Protein AF-A0A956PVU7-F1 (afdb_monomer)

Nearest PDB structures (foldseek):
  3mtt-assembly1_A  TM=4.161E-01  e=2.628E+00  Homo sapiens
  8tsc-assembly1_B  TM=4.069E-01  e=5.843E+00  Homo sapiens
  8ts7-assembly1_B  TM=2.770E-01  e=4.477E+00  Homo sapiens
  8bcy-assembly1_B  TM=2.708E-01  e=4.245E+00  Bos taurus

Radius of gyration: 28.45 Å; Cα contacts (8 Å, |Δi|>4): 100; chains: 1; bounding box: 105×36×68 Å

Structure (mmCIF, N/CA/C/O backbone):
data_AF-A0A956PVU7-F1
#
_entry.id   AF-A0A956PVU7-F1
#
loop_
_atom_site.group_PDB
_atom_site.id
_atom_site.type_symbol
_atom_site.label_atom_id
_atom_site.label_alt_id
_atom_site.label_comp_id
_atom_site.label_asym_id
_atom_site.label_entity_id
_atom_site.label_seq_id
_atom_site.pdbx_PDB_ins_code
_atom_site.Cartn_x
_atom_site.Cartn_y
_atom_site.Cartn_z
_atom_site.occupancy
_atom_site.B_iso_or_equiv
_atom_site.auth_seq_id
_atom_site.auth_comp_id
_atom_site.auth_asym_id
_atom_site.auth_atom_id
_atom_site.pdbx_PDB_model_num
ATOM 1 N N . MET A 1 1 ? -23.766 -17.837 16.631 1.00 46.69 1 MET A N 1
ATOM 2 C CA . MET A 1 1 ? -23.978 -18.330 15.252 1.00 46.69 1 MET A CA 1
ATOM 3 C C . MET A 1 1 ? -22.653 -18.271 14.512 1.00 46.69 1 MET A C 1
ATOM 5 O O . MET A 1 1 ? -21.989 -17.246 14.588 1.00 46.69 1 MET A O 1
ATOM 9 N N . SER A 1 2 ? -22.245 -19.349 13.845 1.00 55.91 2 SER A N 1
ATOM 10 C CA . SER A 1 2 ? -21.004 -19.398 13.062 1.00 55.91 2 SER A CA 1
ATOM 11 C C . SER A 1 2 ? -21.212 -18.642 11.751 1.00 55.91 2 SER A C 1
ATOM 13 O O . SER A 1 2 ? -21.715 -19.201 10.779 1.00 55.91 2 SER A O 1
ATOM 15 N N . GLN A 1 3 ? -20.911 -17.346 11.732 1.00 74.69 3 GLN A N 1
ATOM 16 C CA . GLN A 1 3 ? -21.032 -16.556 10.512 1.00 74.69 3 GLN A CA 1
ATOM 17 C C . GLN A 1 3 ? -19.889 -16.941 9.564 1.00 74.69 3 GLN A C 1
ATOM 19 O O . GLN A 1 3 ? -18.715 -16.735 9.868 1.00 74.69 3 GLN A O 1
ATOM 24 N N . VAL A 1 4 ? -20.226 -17.554 8.430 1.00 79.88 4 VAL A N 1
ATOM 25 C CA . VAL A 1 4 ? -19.245 -17.919 7.403 1.00 79.88 4 VAL A CA 1
ATOM 26 C C . VAL A 1 4 ? -19.025 -16.704 6.508 1.0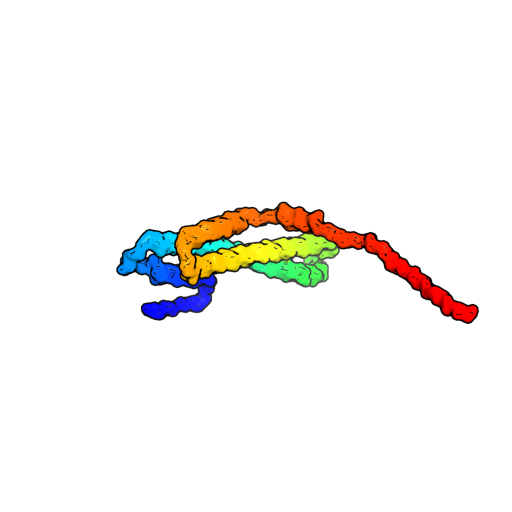0 79.88 4 VAL A C 1
ATOM 28 O O . VAL A 1 4 ? -19.934 -16.268 5.802 1.00 79.88 4 VAL A O 1
ATOM 31 N N . PHE A 1 5 ? -17.821 -16.133 6.544 1.00 83.94 5 PHE A N 1
ATOM 32 C CA . PHE A 1 5 ? -17.464 -15.012 5.677 1.00 83.94 5 PHE A CA 1
ATOM 33 C C . PHE A 1 5 ? -17.139 -15.513 4.261 1.00 83.94 5 PHE A C 1
ATOM 35 O O . PHE A 1 5 ? -16.446 -16.522 4.116 1.00 83.94 5 PHE A O 1
ATOM 42 N N . PRO A 1 6 ? -17.603 -14.825 3.202 1.00 82.88 6 PRO A N 1
ATOM 43 C CA . PRO A 1 6 ? -17.358 -15.263 1.835 1.00 82.88 6 PRO A CA 1
ATOM 44 C C . PRO A 1 6 ? -15.866 -15.145 1.467 1.00 82.88 6 PRO A C 1
ATOM 46 O O . PRO A 1 6 ? -15.214 -14.167 1.859 1.00 82.88 6 PRO A O 1
ATOM 49 N N . PRO A 1 7 ? -15.331 -16.095 0.677 1.00 73.69 7 PRO A N 1
ATOM 50 C CA . PRO A 1 7 ? -13.976 -16.006 0.141 1.00 73.69 7 PRO A CA 1
ATOM 51 C C . PRO A 1 7 ? -13.867 -14.861 -0.888 1.00 73.69 7 PRO A C 1
ATOM 53 O O . PRO A 1 7 ? -14.871 -14.410 -1.433 1.00 73.69 7 PRO A O 1
ATOM 56 N N . ASN A 1 8 ? -12.643 -14.396 -1.170 1.00 81.50 8 ASN A N 1
ATOM 57 C CA . ASN A 1 8 ? -12.311 -13.290 -2.099 1.00 81.50 8 ASN A CA 1
ATOM 58 C C . ASN A 1 8 ? -12.553 -11.860 -1.584 1.00 81.50 8 ASN A C 1
ATOM 60 O O . ASN A 1 8 ? -12.906 -10.956 -2.342 1.00 81.50 8 ASN A O 1
ATOM 64 N N . LYS A 1 9 ? -12.303 -11.622 -0.296 1.00 86.56 9 LYS A N 1
ATOM 65 C CA . LYS A 1 9 ? -12.259 -10.274 0.288 1.00 86.56 9 LYS A CA 1
ATOM 66 C C . LYS A 1 9 ? -10.828 -9.878 0.636 1.00 86.56 9 LYS A C 1
ATOM 68 O O . LYS A 1 9 ? -9.997 -10.729 0.944 1.00 86.56 9 LYS A O 1
ATOM 73 N N . SER A 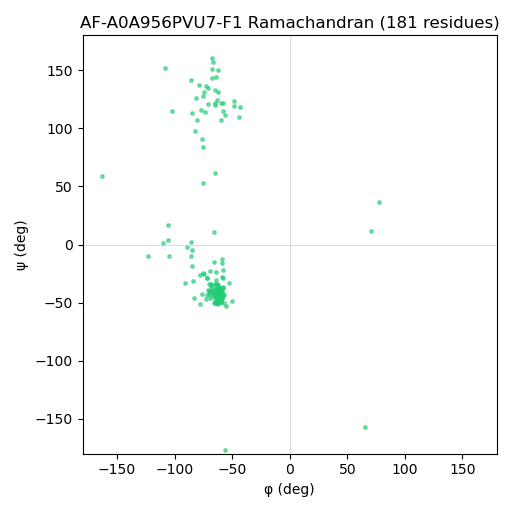1 10 ? -10.540 -8.575 0.616 1.00 87.69 10 SER A N 1
ATOM 74 C CA . SER A 1 10 ? -9.302 -8.082 1.223 1.00 87.69 10 SER A CA 1
ATOM 75 C C . SER A 1 10 ? -9.316 -8.387 2.721 1.00 87.69 10 SER A C 1
ATOM 77 O O . SER A 1 10 ? -10.381 -8.401 3.345 1.00 87.69 10 SER A O 1
ATOM 79 N N . SER A 1 11 ? -8.139 -8.594 3.319 1.00 88.75 11 SER A N 1
ATOM 80 C CA . SER A 1 11 ? -8.067 -8.861 4.759 1.00 88.75 11 SER A CA 1
ATOM 81 C C . SER A 1 11 ? -8.684 -7.724 5.572 1.00 88.75 11 SER A C 1
ATOM 83 O O . SER A 1 11 ? -9.349 -7.991 6.566 1.00 88.75 11 SER A O 1
ATOM 85 N N . ALA A 1 12 ? -8.517 -6.471 5.136 1.00 91.94 12 ALA A N 1
ATOM 86 C CA . ALA A 1 12 ? -9.153 -5.319 5.767 1.00 91.94 12 ALA A CA 1
ATOM 87 C C . ALA A 1 12 ? -10.687 -5.428 5.757 1.00 91.94 12 ALA A C 1
ATOM 89 O O . ALA A 1 12 ? -11.332 -5.141 6.761 1.00 91.94 12 ALA A O 1
ATOM 90 N N . ARG A 1 13 ? -11.284 -5.879 4.643 1.00 92.81 13 ARG A N 1
ATOM 91 C CA . ARG A 1 13 ? -12.739 -6.035 4.551 1.00 92.81 13 ARG A CA 1
ATOM 92 C C . ARG A 1 13 ? -13.251 -7.170 5.431 1.00 92.81 13 ARG A C 1
ATOM 94 O O . ARG A 1 13 ? -14.269 -6.996 6.084 1.00 92.81 13 ARG A O 1
ATOM 101 N N . LEU A 1 14 ? -12.535 -8.292 5.473 1.00 92.94 14 LEU A N 1
ATOM 102 C CA . LEU A 1 14 ? -12.871 -9.410 6.354 1.00 92.94 14 LEU A CA 1
ATOM 103 C C . LEU A 1 14 ? -12.877 -8.979 7.828 1.00 92.94 14 LEU A C 1
ATOM 105 O O . LEU A 1 14 ? -13.820 -9.279 8.550 1.00 92.94 14 LEU A O 1
ATOM 109 N N . LEU A 1 15 ? -11.846 -8.244 8.256 1.00 92.88 15 LEU A N 1
ATOM 110 C CA . LEU A 1 15 ? -11.729 -7.745 9.629 1.00 92.88 15 LEU A CA 1
ATOM 111 C C . LEU A 1 15 ? -12.829 -6.744 9.973 1.00 92.88 15 LEU A C 1
ATOM 113 O O . LEU A 1 15 ? -13.342 -6.768 11.086 1.00 92.88 15 LEU A O 1
ATOM 117 N N . LEU A 1 16 ? -13.209 -5.892 9.020 1.00 93.31 16 LEU A N 1
ATOM 118 C CA . LEU A 1 16 ? -14.325 -4.974 9.197 1.00 93.31 16 LEU A CA 1
ATOM 119 C C . LEU A 1 16 ? -15.657 -5.721 9.340 1.00 93.31 16 LEU A C 1
ATOM 121 O O . LEU A 1 16 ? -16.427 -5.419 10.246 1.00 93.31 16 LEU A O 1
ATOM 125 N N . ASP A 1 17 ? -15.926 -6.688 8.461 1.00 91.81 17 ASP A N 1
ATOM 126 C CA . ASP A 1 17 ? -17.163 -7.468 8.512 1.00 91.81 17 ASP A CA 1
ATOM 127 C C . ASP A 1 17 ? -17.241 -8.247 9.843 1.00 91.81 17 ASP A C 1
ATOM 129 O O . ASP A 1 17 ? -18.279 -8.236 10.502 1.00 91.81 17 ASP A O 1
ATOM 133 N N . PHE A 1 18 ? -16.126 -8.832 10.298 1.00 90.44 18 PHE A N 1
ATOM 134 C CA . PHE A 1 18 ? -16.029 -9.476 11.610 1.00 90.44 18 PHE A CA 1
ATOM 135 C C . PHE A 1 18 ? -16.277 -8.495 12.765 1.00 90.44 18 PHE A C 1
ATOM 137 O O . PHE A 1 18 ? -17.098 -8.766 13.636 1.00 90.44 18 PHE A O 1
ATOM 144 N N . ALA A 1 19 ? -15.629 -7.326 12.750 1.00 90.19 19 ALA A N 1
ATOM 145 C CA . ALA A 1 19 ? -15.834 -6.291 13.761 1.00 90.19 19 ALA A CA 1
ATOM 146 C C . ALA A 1 19 ? -17.295 -5.816 13.806 1.00 90.19 19 ALA A C 1
ATOM 148 O O . ALA A 1 19 ? -17.845 -5.627 14.888 1.00 90.19 19 ALA A O 1
ATOM 149 N N . SER A 1 20 ? -17.944 -5.672 12.646 1.00 89.19 20 SER A N 1
ATOM 150 C CA . SER A 1 20 ? -19.361 -5.308 12.574 1.00 89.19 20 SER A CA 1
ATOM 151 C C . SER A 1 20 ? -20.258 -6.387 13.184 1.00 89.19 20 SER A C 1
ATOM 153 O O . SER A 1 20 ? -21.165 -6.065 13.943 1.00 89.19 20 SER A O 1
ATOM 155 N N . ALA A 1 21 ? -19.964 -7.665 12.945 1.00 87.19 21 ALA A N 1
ATOM 156 C CA . ALA A 1 21 ? -20.728 -8.767 13.517 1.00 87.19 21 ALA A CA 1
ATOM 157 C C . ALA A 1 21 ? -20.558 -8.883 15.039 1.00 87.19 21 ALA A C 1
ATOM 159 O O . ALA A 1 21 ? -21.497 -9.251 15.735 1.00 87.19 21 ALA A O 1
ATOM 160 N N . CYS A 1 22 ? -19.369 -8.571 15.563 1.00 84.62 22 CYS A N 1
ATOM 161 C CA . CYS A 1 22 ? -19.087 -8.665 16.994 1.00 84.62 22 CYS A CA 1
ATOM 162 C C . CYS A 1 22 ? -19.534 -7.436 17.795 1.00 84.62 22 CYS A C 1
ATOM 164 O O . CYS A 1 22 ? -19.838 -7.576 18.978 1.00 84.62 22 CYS A O 1
ATOM 166 N N . TRP A 1 23 ? -19.512 -6.238 17.201 1.00 85.38 23 TRP A N 1
ATOM 167 C CA . TRP A 1 23 ? -19.636 -4.978 17.949 1.00 85.38 23 TRP A CA 1
ATOM 168 C C . TRP A 1 23 ? -20.784 -4.067 17.500 1.00 85.38 23 TRP A C 1
ATOM 170 O O . TRP A 1 23 ? -21.061 -3.094 18.196 1.00 85.38 23 TRP A O 1
ATOM 180 N N . ASN A 1 24 ? -21.448 -4.355 16.374 1.00 74.06 24 ASN A N 1
ATOM 181 C CA . ASN A 1 24 ? -22.555 -3.548 15.839 1.00 74.06 24 ASN A CA 1
ATOM 182 C C . ASN A 1 24 ? -23.937 -4.208 16.027 1.00 74.06 24 ASN A C 1
ATOM 184 O O . ASN A 1 24 ? -24.890 -3.848 15.339 1.00 74.06 24 ASN A O 1
ATOM 188 N N . ASP A 1 25 ? -24.051 -5.199 16.913 1.00 69.81 25 ASP A N 1
ATOM 189 C CA . ASP A 1 25 ? -25.322 -5.867 17.199 1.00 69.81 25 ASP A CA 1
ATOM 190 C C . ASP A 1 25 ? -26.158 -5.017 18.174 1.00 69.81 25 ASP A C 1
ATOM 192 O O . ASP A 1 25 ? -25.843 -4.930 19.362 1.00 69.81 25 ASP A O 1
ATOM 196 N N . GLU A 1 26 ? -27.223 -4.381 17.667 1.00 59.09 26 GLU A N 1
ATOM 197 C CA . GLU A 1 26 ? -28.154 -3.535 18.437 1.00 59.09 26 GLU A CA 1
ATOM 198 C C . GLU A 1 26 ? -28.818 -4.273 19.613 1.00 59.09 26 GLU A C 1
ATOM 200 O O . GLU A 1 26 ? -29.267 -3.638 20.570 1.00 59.09 26 GLU A O 1
ATOM 205 N N . SER A 1 27 ? -28.866 -5.611 19.570 1.00 54.53 27 SER A N 1
ATOM 206 C CA . SER A 1 27 ? -29.437 -6.433 20.645 1.00 54.53 27 SER A CA 1
ATOM 207 C C . SER A 1 27 ? -28.588 -6.418 21.919 1.00 54.53 27 SER A C 1
ATOM 209 O O . SER A 1 27 ? -29.096 -6.629 23.025 1.00 54.53 27 SER A O 1
ATOM 211 N N . THR A 1 28 ? -27.300 -6.104 21.785 1.00 52.69 28 THR A N 1
ATOM 212 C CA . THR A 1 28 ? -26.386 -5.959 22.906 1.00 52.69 28 THR A CA 1
ATOM 213 C C . THR A 1 28 ? -26.216 -4.464 23.126 1.00 52.69 28 THR A C 1
ATOM 215 O O . THR A 1 28 ? -25.664 -3.775 22.276 1.00 52.69 28 THR A O 1
ATOM 218 N N . LYS A 1 29 ? -26.662 -3.931 24.272 1.00 55.28 29 LYS A N 1
ATOM 219 C CA . LYS A 1 29 ? -26.277 -2.591 24.758 1.00 55.28 29 LYS A CA 1
ATOM 220 C C . LYS A 1 29 ? -24.775 -2.577 25.070 1.00 55.28 29 LYS A C 1
ATOM 222 O O . LYS A 1 29 ? -24.360 -2.443 26.219 1.00 55.28 29 LYS A O 1
ATOM 227 N N . ALA A 1 30 ? -23.956 -2.814 24.054 1.00 57.56 30 ALA A N 1
ATOM 228 C CA . ALA A 1 30 ? -22.522 -2.727 24.106 1.00 57.56 30 ALA A CA 1
ATOM 229 C C . ALA A 1 30 ? -22.216 -1.296 24.543 1.00 57.56 30 ALA A C 1
ATOM 231 O O . ALA A 1 30 ? -22.704 -0.341 23.940 1.00 57.56 30 ALA A O 1
ATOM 232 N N . GLY A 1 31 ? -21.506 -1.153 25.661 1.00 63.62 31 GLY A N 1
ATOM 233 C CA . GLY A 1 31 ? -21.169 0.155 26.208 1.00 63.62 31 GLY A CA 1
ATOM 234 C C . GLY A 1 31 ? -20.409 1.036 25.201 1.00 63.62 31 GLY A C 1
ATOM 235 O O . GLY A 1 31 ? -20.131 0.633 24.072 1.00 63.62 31 GLY A O 1
ATOM 236 N N . PRO A 1 32 ? -19.984 2.240 25.602 1.00 72.44 32 PRO A N 1
ATOM 237 C CA . PRO A 1 32 ? -19.246 3.144 24.714 1.00 72.44 32 PRO A CA 1
ATOM 238 C C . PRO A 1 32 ? -17.936 2.545 24.160 1.00 72.44 32 PRO A C 1
ATOM 240 O O . PRO A 1 32 ? -17.378 3.065 23.197 1.00 72.44 32 PRO A O 1
ATOM 243 N N . ASP A 1 33 ? -17.428 1.464 24.752 1.00 79.88 33 ASP A N 1
ATOM 244 C CA . ASP A 1 33 ? -16.114 0.902 24.458 1.00 79.88 33 ASP A CA 1
ATOM 245 C C . ASP A 1 33 ? -16.050 0.064 23.150 1.00 79.88 33 ASP A C 1
ATOM 247 O O . ASP A 1 33 ? -15.240 0.396 22.277 1.00 79.88 33 ASP A O 1
ATOM 251 N N . PRO A 1 34 ? -16.941 -0.923 22.898 1.00 83.44 34 PRO A N 1
ATOM 252 C CA . PRO A 1 34 ? -17.028 -1.606 21.598 1.00 83.44 34 PRO A CA 1
ATOM 253 C C . PRO A 1 34 ? -17.305 -0.674 20.413 1.00 83.44 34 PRO A C 1
ATOM 255 O O . PRO A 1 34 ? -16.716 -0.843 19.345 1.00 83.44 34 PRO A O 1
ATOM 258 N N . GLN A 1 35 ? -18.139 0.352 20.607 1.00 85.00 35 GLN A N 1
ATOM 259 C CA . GLN A 1 35 ? -18.429 1.342 19.565 1.00 85.00 35 GLN A CA 1
ATOM 260 C C . GLN A 1 35 ? -17.182 2.153 19.186 1.00 85.00 35 GLN A C 1
ATOM 262 O O . GLN A 1 35 ? -16.910 2.362 18.003 1.00 85.00 35 GLN A O 1
ATOM 267 N N . ARG A 1 36 ? -16.374 2.561 20.175 1.00 87.12 36 ARG A N 1
ATOM 268 C CA . ARG A 1 36 ? -15.093 3.248 19.935 1.00 87.12 36 ARG A CA 1
ATOM 269 C C . ARG A 1 36 ? -14.102 2.364 19.177 1.00 87.12 36 ARG A C 1
ATOM 271 O O . ARG A 1 36 ? -13.448 2.848 18.255 1.00 87.12 36 ARG A O 1
ATOM 278 N N . ARG A 1 37 ? -14.012 1.072 19.516 1.00 88.75 37 ARG A N 1
ATOM 279 C CA . ARG A 1 37 ? -13.167 0.112 18.778 1.00 88.75 37 ARG A CA 1
ATOM 280 C C . ARG A 1 37 ? -13.629 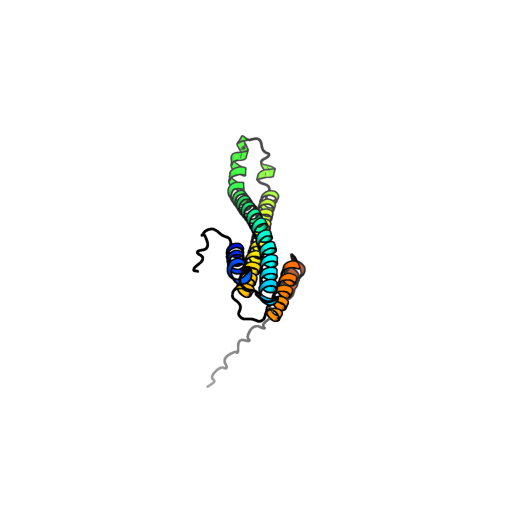-0.064 17.340 1.00 88.75 37 ARG A C 1
ATOM 282 O O . ARG A 1 37 ? -12.801 -0.047 16.432 1.00 88.75 37 ARG A O 1
ATOM 289 N N . TYR A 1 38 ? -14.935 -0.190 17.126 1.00 90.75 38 TYR A N 1
ATOM 290 C CA . TYR A 1 38 ? -15.497 -0.293 15.786 1.00 90.75 38 TYR A CA 1
ATOM 291 C C . TYR A 1 38 ? -15.169 0.943 14.939 1.00 90.75 38 TYR A C 1
ATOM 293 O O . TYR A 1 38 ? -14.714 0.806 13.803 1.00 90.75 38 TYR A O 1
ATOM 301 N N . LEU A 1 39 ? -15.299 2.142 15.515 1.00 90.38 39 LEU A N 1
ATOM 302 C CA . LEU A 1 39 ? -14.951 3.394 14.844 1.00 90.38 39 LEU A CA 1
ATOM 303 C C . LEU A 1 39 ? -13.461 3.458 14.466 1.00 90.38 39 LEU A C 1
ATOM 305 O O . LEU A 1 39 ? -13.127 3.873 13.358 1.00 90.38 39 LEU A O 1
ATOM 309 N N . LEU A 1 40 ? -12.573 2.971 15.337 1.00 92.00 40 LEU A N 1
ATOM 310 C CA . LEU A 1 40 ? -11.139 2.874 15.054 1.00 92.00 40 LEU A CA 1
ATOM 311 C C . LEU A 1 40 ? -10.837 1.904 13.899 1.00 92.00 40 LEU A C 1
ATOM 313 O O . LEU A 1 40 ? -10.040 2.213 13.014 1.00 92.00 40 LEU A O 1
ATOM 317 N N . VAL A 1 41 ? -11.491 0.738 13.873 1.00 93.88 41 VAL A N 1
ATOM 318 C CA . VAL A 1 41 ? -11.366 -0.222 12.761 1.00 93.88 41 VAL A CA 1
ATOM 319 C C . VAL A 1 41 ? -11.897 0.374 11.460 1.00 93.88 41 VAL A C 1
ATOM 321 O O . VAL A 1 41 ? -11.298 0.156 10.405 1.00 93.88 41 VAL A O 1
ATOM 324 N N . TRP A 1 42 ? -12.986 1.141 11.519 1.00 93.56 42 TRP A N 1
ATOM 325 C CA . TRP A 1 42 ? -13.562 1.804 10.352 1.00 93.56 42 TRP A CA 1
ATOM 326 C C . TRP A 1 42 ? -12.608 2.837 9.743 1.00 93.56 42 TRP A C 1
ATOM 328 O O . TRP A 1 42 ? -12.402 2.846 8.528 1.00 93.56 42 TRP A O 1
ATOM 338 N N . ASP A 1 43 ? -11.972 3.662 10.575 1.00 93.50 43 ASP A N 1
ATOM 339 C CA . ASP A 1 43 ? -10.978 4.641 10.127 1.00 93.50 43 ASP A CA 1
ATOM 340 C C . ASP A 1 43 ? -9.759 3.958 9.474 1.00 93.50 43 ASP A C 1
ATOM 342 O O . ASP A 1 43 ? -9.375 4.261 8.336 1.00 93.50 43 ASP A O 1
ATOM 346 N N . LEU A 1 44 ? -9.221 2.919 10.125 1.00 94.38 44 LEU A N 1
ATOM 347 C CA . LEU A 1 44 ? -8.148 2.099 9.554 1.00 94.38 44 LEU A CA 1
ATOM 348 C C . LEU A 1 44 ? -8.563 1.446 8.228 1.00 94.38 44 LEU A C 1
ATOM 350 O O . LEU A 1 44 ? -7.775 1.417 7.279 1.00 94.38 44 LEU A O 1
ATOM 354 N N . TYR A 1 45 ? -9.801 0.963 8.118 1.00 94.81 45 TYR A N 1
ATOM 355 C CA . TYR A 1 45 ? -10.325 0.378 6.886 1.00 94.81 45 TYR A CA 1
ATOM 356 C C . TYR A 1 45 ? -10.352 1.387 5.729 1.00 94.81 45 TYR A C 1
ATOM 358 O O . TYR A 1 45 ? -9.967 1.040 4.607 1.00 94.81 45 TYR A O 1
ATOM 366 N N . ILE A 1 46 ? -10.762 2.635 5.979 1.00 92.88 46 ILE A N 1
ATOM 367 C CA . ILE A 1 46 ? -10.758 3.694 4.959 1.00 92.88 46 ILE A CA 1
ATOM 368 C C . ILE A 1 46 ? -9.335 3.906 4.427 1.00 92.88 46 ILE A C 1
ATOM 370 O O . ILE A 1 46 ? -9.123 3.914 3.207 1.00 92.88 46 ILE A O 1
ATOM 374 N N . LYS A 1 47 ? -8.339 3.989 5.320 1.00 91.75 47 LYS A N 1
ATOM 375 C CA . LYS A 1 47 ? -6.926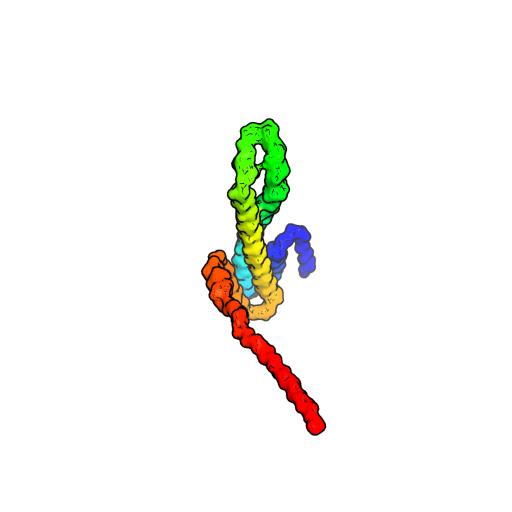 4.120 4.926 1.00 91.75 47 LYS A CA 1
ATOM 376 C C . LYS A 1 47 ? -6.416 2.888 4.174 1.00 91.75 47 LYS A C 1
ATOM 378 O O . LYS A 1 47 ? -5.797 3.035 3.118 1.00 91.75 47 LYS A O 1
ATOM 383 N N . ALA A 1 48 ? -6.730 1.678 4.641 1.00 92.88 48 ALA A N 1
ATOM 384 C CA . ALA A 1 48 ? -6.369 0.433 3.956 1.00 92.88 48 ALA A CA 1
ATOM 385 C C . ALA A 1 48 ? -6.932 0.382 2.529 1.00 92.88 48 ALA A C 1
ATOM 387 O O . ALA A 1 48 ? -6.225 0.007 1.591 1.00 92.88 48 ALA A O 1
ATOM 388 N N . ARG A 1 49 ? -8.194 0.796 2.346 1.00 93.25 49 ARG A N 1
ATOM 389 C CA . ARG A 1 49 ? -8.854 0.844 1.037 1.00 93.25 49 ARG A CA 1
ATOM 390 C C . ARG A 1 49 ? -8.163 1.825 0.094 1.00 93.25 49 ARG A C 1
ATOM 392 O O . ARG A 1 49 ? -7.954 1.483 -1.069 1.00 93.25 49 ARG A O 1
ATOM 399 N N . SER A 1 50 ? -7.788 3.004 0.586 1.00 91.69 50 SER A N 1
ATOM 400 C CA . SER A 1 50 ? -7.041 3.991 -0.201 1.00 91.69 50 SER A CA 1
ATOM 401 C C . SER A 1 50 ? -5.704 3.417 -0.687 1.00 91.69 50 SER A C 1
ATOM 403 O O . SER A 1 50 ? -5.421 3.415 -1.889 1.00 91.69 50 SER A O 1
ATOM 405 N N . TYR A 1 51 ? -4.926 2.800 0.211 1.00 91.69 51 TYR A N 1
ATOM 406 C CA . TYR A 1 51 ? -3.658 2.171 -0.168 1.00 91.69 51 TYR A CA 1
ATOM 407 C C . TYR A 1 51 ? -3.825 0.982 -1.104 1.00 91.69 51 TYR A C 1
ATOM 409 O O . TYR A 1 51 ? -2.997 0.805 -1.989 1.00 91.69 51 TYR A O 1
ATOM 417 N N . MET A 1 52 ? -4.895 0.200 -0.973 1.00 91.69 52 MET A N 1
ATOM 418 C CA . MET A 1 52 ? -5.185 -0.894 -1.898 1.00 91.69 52 MET A CA 1
ATOM 419 C C . MET A 1 52 ? -5.400 -0.386 -3.332 1.00 91.69 52 MET A C 1
ATOM 421 O O . MET A 1 52 ? -4.903 -1.004 -4.275 1.00 91.69 52 MET A O 1
ATOM 425 N N . ILE A 1 53 ? -6.109 0.735 -3.510 1.00 92.06 53 ILE A N 1
ATOM 426 C CA . ILE A 1 53 ? -6.331 1.343 -4.832 1.00 92.06 53 ILE A CA 1
ATOM 427 C C . ILE A 1 53 ? -5.003 1.842 -5.408 1.00 92.06 53 ILE A C 1
ATOM 429 O O . ILE A 1 53 ? -4.651 1.468 -6.527 1.00 92.06 53 ILE A O 1
ATOM 433 N N . LEU A 1 54 ? -4.237 2.613 -4.629 1.00 90.81 54 LEU A N 1
ATOM 434 C CA . LEU A 1 54 ? -2.927 3.123 -5.049 1.00 90.81 54 LEU A CA 1
ATOM 435 C C . LEU A 1 54 ? -1.960 1.988 -5.393 1.00 90.81 54 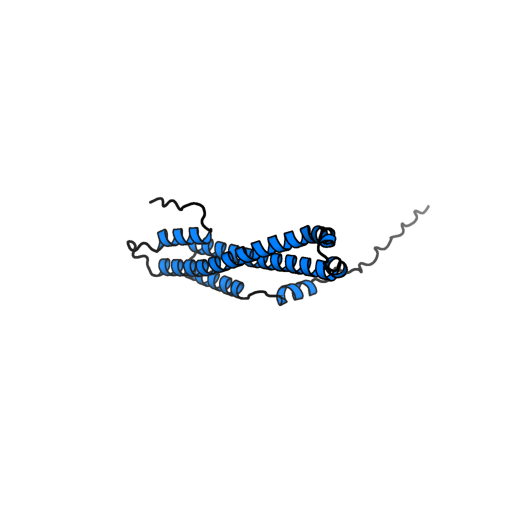LEU A C 1
ATOM 437 O O . LEU A 1 54 ? -1.303 2.024 -6.429 1.00 90.81 54 LEU A O 1
ATOM 441 N N . ASN A 1 55 ? -1.925 0.944 -4.565 1.00 91.38 55 ASN A N 1
ATOM 442 C CA . ASN A 1 55 ? -1.114 -0.244 -4.785 1.00 91.38 55 ASN A CA 1
ATOM 443 C C . ASN A 1 55 ? -1.513 -0.972 -6.075 1.00 91.38 55 ASN A C 1
ATOM 445 O O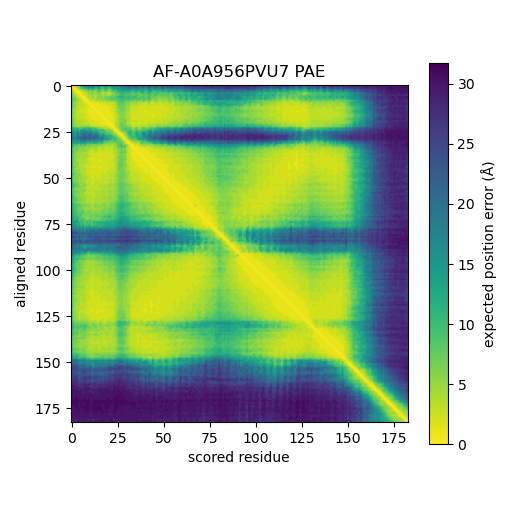 . ASN A 1 55 ? -0.642 -1.382 -6.834 1.00 91.38 55 ASN A O 1
ATOM 449 N N . ARG A 1 56 ? -2.816 -1.106 -6.360 1.00 92.56 56 ARG A N 1
ATOM 450 C CA . ARG A 1 56 ? -3.302 -1.738 -7.595 1.00 92.56 56 ARG A CA 1
ATOM 451 C C . ARG A 1 56 ? -2.876 -0.950 -8.832 1.00 92.56 56 ARG A C 1
ATOM 453 O O . ARG A 1 56 ? -2.414 -1.558 -9.790 1.00 92.56 56 ARG A O 1
ATOM 460 N N . VAL A 1 57 ? -3.007 0.376 -8.810 1.00 93.88 57 VAL A N 1
ATOM 461 C CA . VAL A 1 57 ? -2.576 1.235 -9.926 1.00 93.88 57 VAL A CA 1
ATOM 462 C C . VAL A 1 57 ? -1.058 1.164 -10.102 1.00 93.88 57 VAL A C 1
ATOM 464 O O . VAL A 1 57 ? -0.582 0.876 -11.197 1.00 93.88 57 VAL A O 1
ATOM 467 N N . ALA A 1 58 ? -0.296 1.342 -9.021 1.00 91.19 58 ALA A N 1
ATOM 468 C CA . ALA A 1 58 ? 1.163 1.298 -9.054 1.00 91.19 58 ALA A CA 1
ATOM 469 C C . ALA A 1 58 ? 1.702 -0.068 -9.506 1.00 91.19 58 ALA A C 1
ATOM 471 O O . ALA A 1 58 ? 2.682 -0.121 -10.240 1.00 91.19 58 ALA A O 1
ATOM 472 N N . PHE A 1 59 ? 1.046 -1.166 -9.121 1.00 92.56 59 PHE A N 1
ATOM 473 C CA . PHE A 1 59 ? 1.389 -2.514 -9.571 1.00 92.56 59 PHE A CA 1
ATOM 474 C C . PHE A 1 59 ? 1.290 -2.653 -11.091 1.00 92.56 59 PHE A C 1
ATOM 476 O O . PHE A 1 59 ? 2.236 -3.111 -11.728 1.00 92.56 59 PHE A O 1
ATOM 483 N N . TRP A 1 60 ? 0.170 -2.224 -11.681 1.00 94.69 60 TRP A N 1
ATOM 484 C CA . TRP A 1 60 ? -0.007 -2.282 -13.132 1.00 94.69 60 TRP A CA 1
ATOM 485 C C . TRP A 1 60 ? 0.996 -1.393 -13.859 1.00 94.69 60 TRP A C 1
ATOM 487 O O . TRP A 1 60 ? 1.597 -1.836 -14.833 1.00 94.69 60 TRP A O 1
ATOM 497 N N . LEU A 1 61 ? 1.247 -0.182 -13.355 1.00 93.25 61 LEU A N 1
ATOM 498 C CA . LEU A 1 61 ? 2.274 0.699 -13.911 1.00 93.25 61 LEU A CA 1
ATOM 499 C C . LEU A 1 61 ? 3.673 0.075 -13.824 1.00 93.25 61 LEU A C 1
ATOM 501 O O . LEU A 1 61 ? 4.420 0.137 -14.797 1.00 93.25 61 LEU A O 1
ATOM 505 N N . ALA A 1 62 ? 4.021 -0.563 -12.705 1.00 91.69 62 ALA A N 1
ATOM 506 C CA . ALA A 1 62 ? 5.302 -1.242 -12.535 1.00 91.69 62 ALA A CA 1
ATOM 507 C C . ALA A 1 62 ? 5.456 -2.428 -13.500 1.00 91.69 62 ALA A C 1
ATOM 509 O O . ALA A 1 62 ? 6.502 -2.554 -14.131 1.00 91.69 62 ALA A O 1
ATOM 510 N N . ILE A 1 63 ? 4.414 -3.251 -13.674 1.00 93.94 63 ILE A N 1
ATOM 511 C CA . ILE A 1 63 ? 4.430 -4.357 -14.645 1.00 93.94 63 ILE A CA 1
ATOM 512 C C . ILE A 1 63 ? 4.589 -3.830 -16.065 1.00 93.94 63 ILE A C 1
ATOM 514 O O . ILE A 1 63 ? 5.466 -4.295 -16.786 1.00 93.94 63 ILE A O 1
ATOM 518 N N . LEU A 1 64 ? 3.767 -2.859 -16.468 1.00 94.38 64 LEU A N 1
ATOM 519 C CA . LEU A 1 64 ? 3.818 -2.297 -17.817 1.00 94.38 64 LEU A CA 1
ATOM 520 C C . LEU A 1 64 ? 5.179 -1.662 -18.100 1.00 94.38 64 LEU A C 1
ATOM 522 O O . LEU A 1 64 ? 5.740 -1.874 -19.169 1.00 94.38 64 LEU A O 1
ATOM 526 N N . SER A 1 65 ? 5.741 -0.945 -17.127 1.00 91.62 65 SER A N 1
ATOM 527 C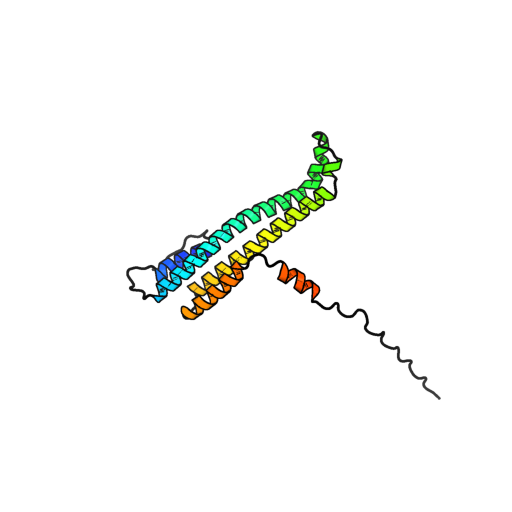 CA . SER A 1 65 ? 7.066 -0.336 -17.267 1.00 91.62 65 SER A CA 1
ATOM 528 C C . SER A 1 65 ? 8.168 -1.396 -17.339 1.00 91.62 65 SER A C 1
ATOM 530 O O . SER A 1 65 ? 9.066 -1.282 -18.165 1.00 91.62 65 SER A O 1
ATOM 532 N N . GLY A 1 66 ? 8.092 -2.454 -16.526 1.00 92.12 66 GLY A N 1
ATOM 533 C CA . GLY A 1 66 ? 9.036 -3.572 -16.579 1.00 92.12 66 GLY A CA 1
ATOM 534 C C . GLY A 1 66 ? 8.977 -4.330 -17.907 1.00 92.12 66 GLY A C 1
ATOM 535 O O . GLY A 1 66 ? 10.012 -4.608 -18.505 1.00 92.12 66 GLY A O 1
ATOM 536 N N . LEU A 1 67 ? 7.773 -4.598 -18.418 1.00 94.25 67 LEU A N 1
ATOM 537 C CA . LEU A 1 67 ? 7.585 -5.178 -19.749 1.00 94.25 67 LEU A CA 1
ATOM 538 C C . LEU A 1 67 ? 8.134 -4.260 -20.839 1.00 94.25 67 LEU A C 1
ATOM 540 O O . LEU A 1 67 ? 8.812 -4.739 -21.742 1.00 94.25 67 LEU A O 1
ATOM 544 N N . LEU A 1 68 ? 7.898 -2.949 -20.738 1.00 91.31 68 LEU A N 1
ATOM 545 C CA . LEU A 1 68 ? 8.439 -1.982 -21.685 1.00 91.31 68 LEU A CA 1
ATOM 546 C C . LEU A 1 68 ? 9.969 -2.035 -21.710 1.00 91.31 68 LEU A C 1
ATOM 548 O O . LEU A 1 68 ? 10.526 -2.109 -22.795 1.00 91.31 68 LEU A O 1
ATOM 552 N N . VAL A 1 69 ? 10.641 -2.085 -20.553 1.00 91.00 69 VAL A N 1
ATOM 553 C CA . VAL A 1 69 ? 12.108 -2.243 -20.471 1.00 91.00 69 VAL A CA 1
ATOM 554 C C . VAL A 1 69 ? 12.580 -3.509 -21.193 1.00 91.00 69 VAL A C 1
ATOM 556 O O . VAL A 1 69 ? 13.562 -3.461 -21.929 1.00 91.00 69 VAL A O 1
ATOM 559 N N . LEU A 1 70 ? 11.881 -4.634 -21.013 1.00 90.50 70 LEU A N 1
ATOM 560 C CA . LEU A 1 70 ? 12.249 -5.916 -21.626 1.00 90.50 70 LEU A CA 1
ATOM 561 C C . LEU A 1 70 ? 12.011 -5.944 -23.139 1.00 90.50 70 LEU A C 1
ATOM 563 O O . LEU A 1 70 ? 12.809 -6.505 -23.886 1.00 90.50 70 LEU A O 1
ATOM 567 N N . VAL A 1 71 ? 10.909 -5.352 -23.595 1.00 90.44 71 VAL A N 1
ATOM 568 C CA . VAL A 1 71 ? 10.507 -5.357 -25.006 1.00 90.44 71 VAL A CA 1
ATOM 569 C C . VAL A 1 71 ? 11.198 -4.232 -25.788 1.00 90.44 71 VAL A C 1
ATOM 571 O O . VAL A 1 71 ? 11.326 -4.327 -27.009 1.00 90.44 71 VAL A O 1
ATOM 574 N N . TRP A 1 72 ? 11.721 -3.206 -25.106 1.00 87.00 72 TRP A N 1
ATOM 575 C CA . TRP A 1 72 ? 12.371 -2.044 -25.718 1.00 87.00 72 TRP A CA 1
ATOM 576 C C . TRP A 1 72 ? 13.452 -2.397 -26.755 1.00 87.00 72 TRP A C 1
ATOM 578 O O . TRP A 1 72 ? 13.373 -1.878 -27.872 1.00 87.00 72 TRP A O 1
ATOM 588 N N . PRO A 1 73 ? 14.410 -3.313 -26.486 1.00 84.25 73 PRO A N 1
ATOM 589 C CA . PRO A 1 73 ? 15.419 -3.686 -27.478 1.00 84.25 73 PRO A CA 1
ATOM 590 C C . PRO A 1 73 ? 14.806 -4.318 -28.733 1.00 84.25 73 PRO A C 1
ATOM 592 O O . PRO A 1 73 ? 15.286 -4.084 -29.839 1.00 84.25 73 PRO A O 1
ATOM 595 N N . SER A 1 74 ? 13.718 -5.078 -28.575 1.00 86.69 74 SER A N 1
ATOM 596 C CA . SER A 1 74 ? 13.008 -5.703 -29.698 1.00 86.69 74 SER A CA 1
ATOM 597 C C . SER A 1 74 ? 12.287 -4.654 -30.549 1.00 86.69 74 SER A C 1
ATOM 599 O O . SER A 1 74 ? 12.384 -4.683 -31.776 1.00 86.69 74 SER A O 1
ATOM 601 N N . ILE A 1 75 ? 11.637 -3.672 -29.912 1.00 83.44 75 ILE A N 1
ATOM 602 C CA . ILE A 1 75 ? 11.002 -2.535 -30.602 1.00 83.44 75 ILE A CA 1
ATOM 603 C C . ILE A 1 75 ? 12.042 -1.741 -31.398 1.00 83.44 75 ILE A C 1
ATOM 605 O O . ILE A 1 75 ? 11.794 -1.403 -32.552 1.00 83.44 75 ILE A O 1
ATOM 609 N N . ALA A 1 76 ? 13.223 -1.492 -30.825 1.00 79.12 76 ALA A N 1
ATOM 610 C CA . ALA A 1 76 ? 14.296 -0.750 -31.487 1.00 79.12 76 ALA A CA 1
ATOM 611 C C . ALA A 1 76 ? 14.849 -1.448 -32.749 1.00 79.12 76 ALA A C 1
ATOM 613 O O . ALA A 1 76 ? 15.423 -0.787 -33.619 1.00 79.12 76 ALA A O 1
ATOM 614 N N . ILE A 1 77 ? 14.696 -2.773 -32.861 1.00 80.38 77 ILE A N 1
ATOM 615 C CA . ILE A 1 77 ? 15.103 -3.542 -34.046 1.00 80.38 77 ILE A CA 1
ATOM 616 C C . ILE A 1 77 ? 14.020 -3.481 -35.132 1.00 80.38 77 ILE A C 1
ATOM 618 O O . ILE A 1 77 ? 14.349 -3.226 -36.292 1.00 80.38 77 ILE A O 1
ATOM 622 N N . VAL A 1 78 ? 12.751 -3.681 -34.757 1.00 81.38 78 VAL A N 1
ATOM 623 C CA . VAL A 1 78 ? 11.600 -3.771 -35.682 1.00 81.38 78 VAL A CA 1
ATOM 624 C C . VAL A 1 78 ? 11.134 -2.400 -36.187 1.00 81.38 78 VAL A C 1
ATOM 626 O O . VAL A 1 78 ? 10.637 -2.280 -37.302 1.00 81.38 78 VAL A O 1
ATOM 629 N N . SER A 1 79 ? 11.359 -1.326 -35.428 1.00 74.50 79 SER A N 1
ATOM 630 C CA . SER A 1 79 ? 11.005 0.051 -35.815 1.00 74.50 79 SER A CA 1
ATOM 631 C C . SER A 1 79 ? 11.661 0.544 -37.111 1.00 74.50 79 SER A C 1
ATOM 633 O O . SER A 1 79 ? 11.242 1.561 -37.666 1.00 74.50 79 SER A O 1
ATOM 635 N N . LYS A 1 80 ? 12.658 -0.195 -37.617 1.00 63.56 80 LYS A N 1
ATOM 636 C CA . LYS A 1 80 ? 13.296 0.001 -38.921 1.00 63.56 80 LYS A CA 1
ATOM 637 C C . LYS A 1 80 ? 12.280 0.058 -40.070 1.00 63.56 80 LYS A C 1
ATOM 639 O O . LYS A 1 80 ? 12.489 0.829 -41.001 1.00 63.56 80 LYS A O 1
ATOM 644 N N . ASP A 1 81 ? 11.188 -0.692 -39.956 1.00 67.44 81 ASP A N 1
ATOM 645 C CA . ASP A 1 81 ? 10.156 -0.797 -40.993 1.00 67.44 81 ASP A CA 1
ATOM 646 C C . ASP A 1 81 ? 9.096 0.320 -40.894 1.00 67.44 81 ASP A C 1
ATOM 648 O O . ASP A 1 81 ? 8.309 0.515 -41.815 1.00 67.44 81 ASP A O 1
ATOM 652 N N . PHE A 1 82 ? 9.101 1.097 -39.802 1.00 67.44 82 PHE A N 1
ATOM 653 C CA . PHE A 1 82 ? 8.111 2.143 -39.507 1.00 67.44 82 PHE A CA 1
ATOM 654 C C . PHE A 1 82 ? 8.628 3.580 -39.705 1.00 67.44 82 PHE A C 1
ATOM 656 O O . PHE A 1 82 ? 7.915 4.531 -39.397 1.00 67.44 82 PHE A O 1
ATOM 663 N N . GLY A 1 83 ? 9.861 3.766 -40.192 1.00 67.25 83 GLY A N 1
ATOM 664 C CA . GLY A 1 83 ? 10.424 5.098 -40.466 1.00 67.25 83 GLY A CA 1
ATOM 665 C C . GLY A 1 83 ? 10.754 5.939 -39.223 1.00 67.25 83 GLY A C 1
ATOM 666 O O . GLY A 1 83 ? 11.037 7.127 -39.349 1.00 67.25 83 GLY A O 1
ATOM 667 N N . LEU A 1 84 ? 10.737 5.342 -38.026 1.00 70.62 84 LEU A N 1
ATOM 668 C CA . LEU A 1 84 ? 11.166 5.997 -36.788 1.00 70.62 84 LEU A CA 1
ATOM 669 C C . LEU A 1 84 ? 12.690 6.185 -36.779 1.00 70.62 84 LEU A C 1
ATOM 671 O O . LEU A 1 84 ? 13.443 5.253 -37.077 1.00 70.62 84 LEU A O 1
ATOM 675 N N . GLU A 1 85 ? 13.149 7.379 -36.397 1.00 71.31 85 GLU A N 1
ATOM 676 C CA . GLU A 1 85 ? 14.574 7.711 -36.340 1.00 71.31 85 GLU A CA 1
ATOM 677 C C . GLU A 1 85 ? 15.333 6.750 -35.413 1.00 71.31 85 GLU A C 1
ATOM 679 O O . GLU A 1 85 ? 15.138 6.694 -34.195 1.00 71.31 85 GLU A O 1
ATOM 684 N N . ARG A 1 86 ? 16.236 5.969 -36.012 1.00 64.19 86 ARG A N 1
ATOM 685 C CA . ARG A 1 86 ? 17.026 4.937 -35.325 1.00 64.19 86 ARG A CA 1
ATOM 686 C C . ARG A 1 86 ? 17.886 5.482 -34.191 1.00 64.19 86 ARG A C 1
ATOM 688 O O . ARG A 1 86 ? 18.190 4.734 -33.265 1.00 64.19 86 ARG A O 1
ATOM 695 N N . GLU A 1 87 ? 18.295 6.742 -34.278 1.00 68.25 87 GLU A N 1
ATOM 696 C CA . GLU A 1 87 ? 19.148 7.383 -33.277 1.00 68.25 87 GLU A CA 1
ATOM 697 C C . GLU A 1 87 ? 18.410 7.589 -31.955 1.00 68.25 87 GLU A C 1
ATOM 699 O O . GLU A 1 87 ? 18.972 7.329 -30.892 1.00 68.25 87 GLU A O 1
ATOM 704 N N . PHE A 1 88 ? 17.120 7.935 -32.008 1.00 70.94 88 PHE A N 1
ATOM 705 C CA . PHE A 1 88 ? 16.308 8.118 -30.809 1.00 70.94 88 PHE A CA 1
ATOM 706 C C . PHE A 1 88 ? 16.087 6.796 -30.062 1.00 70.94 88 PHE A C 1
ATOM 708 O O . PHE A 1 88 ? 16.262 6.719 -28.847 1.00 70.94 88 PHE A O 1
ATOM 715 N N . LEU A 1 89 ? 15.767 5.720 -30.789 1.00 67.94 89 LEU A N 1
ATOM 716 C CA . LEU A 1 89 ? 15.467 4.410 -30.194 1.00 67.94 89 LEU A CA 1
ATOM 717 C C . LEU A 1 89 ? 16.709 3.662 -29.690 1.00 67.94 89 LEU A C 1
ATOM 719 O O . LEU A 1 89 ? 16.604 2.851 -28.770 1.00 67.94 89 LEU A O 1
ATOM 723 N N . LYS A 1 90 ? 17.884 3.947 -30.263 1.00 69.94 90 LYS A N 1
ATOM 724 C CA . LYS A 1 90 ? 19.178 3.425 -29.793 1.00 69.94 90 LYS A CA 1
ATOM 725 C C . LYS A 1 90 ? 19.844 4.309 -28.740 1.00 69.94 90 LYS A C 1
ATOM 727 O O . LYS A 1 90 ? 20.920 3.962 -28.257 1.00 69.94 90 LYS A O 1
ATOM 732 N N . SER A 1 91 ? 19.238 5.442 -28.393 1.00 81.44 91 SER A N 1
ATOM 733 C CA . SER A 1 91 ? 19.809 6.361 -27.420 1.00 81.44 91 SER A CA 1
ATOM 734 C C . SER A 1 91 ? 19.877 5.713 -26.038 1.00 81.44 91 SER A C 1
ATOM 736 O O . SER A 1 91 ? 18.859 5.334 -25.450 1.00 81.44 91 SER A O 1
ATOM 738 N N . ALA A 1 92 ? 21.090 5.645 -25.485 1.00 85.25 92 ALA A N 1
ATOM 739 C CA . ALA A 1 92 ? 21.327 5.176 -24.122 1.00 85.25 92 ALA A CA 1
ATOM 740 C C . ALA A 1 92 ? 20.549 6.007 -23.085 1.00 85.25 92 ALA A C 1
ATOM 742 O O . ALA A 1 92 ? 20.145 5.484 -22.044 1.00 85.25 92 ALA A O 1
ATOM 743 N N . ILE A 1 93 ? 20.288 7.284 -23.387 1.00 87.12 93 ILE A N 1
ATOM 744 C CA . ILE A 1 93 ? 19.501 8.181 -22.536 1.00 87.12 93 ILE A CA 1
ATOM 745 C C . ILE A 1 93 ? 18.069 7.655 -22.421 1.00 87.12 93 ILE A C 1
ATOM 747 O O . ILE A 1 93 ? 17.588 7.455 -21.311 1.00 87.12 93 ILE A O 1
ATOM 751 N N . VAL A 1 94 ? 17.414 7.348 -23.546 1.00 85.75 94 VAL A N 1
ATOM 752 C CA . VAL A 1 94 ? 16.016 6.886 -23.562 1.00 85.75 94 VAL A CA 1
ATOM 753 C C . VAL A 1 94 ? 15.872 5.548 -22.833 1.00 85.75 94 VAL A C 1
ATOM 755 O O . VAL A 1 94 ? 14.992 5.401 -21.985 1.00 85.75 94 VAL A O 1
ATOM 758 N N . GLN A 1 95 ? 16.778 4.597 -23.079 1.00 86.06 95 GLN A N 1
ATOM 759 C CA . GLN A 1 95 ? 16.790 3.314 -22.365 1.00 86.06 95 GLN A CA 1
ATOM 760 C C . GLN A 1 95 ? 16.953 3.502 -20.847 1.00 86.06 95 GLN A C 1
ATOM 762 O O . GLN A 1 95 ? 16.255 2.860 -20.053 1.00 86.06 95 GLN A O 1
ATOM 767 N N . THR A 1 96 ? 17.846 4.405 -20.436 1.00 89.62 96 THR A N 1
ATOM 768 C CA . THR A 1 96 ? 18.077 4.720 -19.021 1.00 89.62 96 THR A CA 1
ATOM 769 C C . THR A 1 96 ? 16.851 5.377 -18.398 1.00 89.62 96 THR A C 1
ATOM 771 O O . THR A 1 96 ? 16.449 4.995 -17.302 1.00 89.62 96 THR A O 1
ATOM 774 N N . THR A 1 97 ? 16.198 6.306 -19.098 1.00 90.69 97 THR A N 1
ATOM 775 C CA . THR A 1 97 ? 14.968 6.953 -18.628 1.00 90.69 97 THR A CA 1
ATOM 776 C C . THR A 1 97 ? 13.838 5.945 -18.442 1.00 90.69 97 THR A C 1
ATOM 778 O O . THR A 1 97 ? 13.201 5.944 -17.391 1.00 90.69 97 THR A O 1
ATOM 781 N N . ILE A 1 98 ? 13.614 5.046 -19.406 1.00 88.38 98 ILE A N 1
ATOM 782 C CA . ILE A 1 98 ? 12.575 4.006 -19.309 1.00 88.38 98 ILE A CA 1
ATOM 783 C C . ILE A 1 98 ? 12.854 3.079 -18.121 1.00 88.38 98 ILE A C 1
ATOM 785 O O . ILE A 1 98 ? 11.955 2.790 -17.330 1.00 88.38 98 ILE A O 1
ATOM 789 N N . THR A 1 99 ? 14.113 2.677 -17.942 1.00 91.75 99 THR A N 1
ATOM 790 C CA . THR A 1 99 ? 14.537 1.860 -16.795 1.00 91.75 99 THR A CA 1
ATOM 791 C C . THR A 1 99 ? 14.345 2.603 -15.471 1.00 91.75 99 THR A C 1
ATOM 793 O O . THR A 1 99 ? 13.836 2.032 -14.507 1.00 91.75 99 THR A O 1
ATOM 796 N N . GLY A 1 100 ? 14.689 3.892 -15.422 1.00 93.12 100 GLY A N 1
ATOM 797 C CA . GLY A 1 100 ? 14.501 4.748 -14.253 1.00 93.12 100 GLY A CA 1
ATOM 798 C C . GLY A 1 100 ? 13.029 4.913 -13.874 1.00 93.12 100 GLY A C 1
ATOM 799 O O . GLY A 1 100 ? 12.680 4.796 -12.700 1.00 93.12 100 GLY A O 1
ATOM 800 N N . ILE A 1 101 ? 12.146 5.101 -14.860 1.00 91.69 101 ILE A N 1
ATOM 801 C CA . ILE A 1 101 ? 10.692 5.142 -14.647 1.00 91.69 101 ILE A CA 1
ATOM 802 C C . ILE A 1 101 ? 10.196 3.798 -14.108 1.00 91.69 101 ILE A C 1
ATOM 804 O O . ILE A 1 101 ? 9.441 3.779 -13.137 1.00 91.69 101 ILE A O 1
ATOM 808 N N . ALA A 1 102 ? 10.642 2.674 -14.675 1.00 92.31 102 ALA A N 1
ATOM 809 C CA . ALA A 1 102 ? 10.258 1.352 -14.188 1.00 92.31 102 ALA A CA 1
ATOM 810 C C . ALA A 1 102 ? 10.691 1.127 -12.729 1.00 92.31 102 ALA A C 1
ATOM 812 O O . AL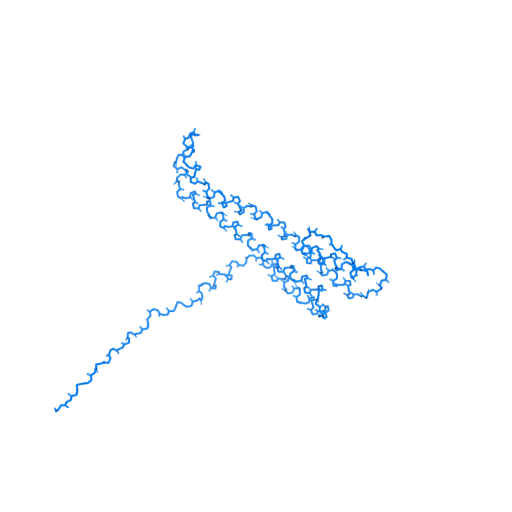A A 1 102 ? 9.885 0.687 -11.904 1.00 92.31 102 ALA A O 1
ATOM 813 N N . ALA A 1 103 ? 11.927 1.502 -12.384 1.00 93.06 103 ALA A N 1
ATOM 814 C CA . ALA A 1 103 ? 12.439 1.436 -11.018 1.00 93.06 103 ALA A CA 1
ATOM 815 C C . ALA A 1 103 ? 11.637 2.331 -10.057 1.00 93.06 103 ALA A C 1
ATOM 817 O O . ALA A 1 103 ? 11.281 1.896 -8.959 1.00 93.06 103 ALA A O 1
ATOM 818 N N . LEU A 1 104 ? 11.290 3.551 -10.479 1.00 92.56 104 LEU A N 1
ATOM 819 C CA . LEU A 1 104 ? 10.455 4.467 -9.704 1.00 92.56 104 LEU A CA 1
ATOM 820 C C . LEU A 1 104 ? 9.056 3.886 -9.462 1.00 92.56 104 LEU A C 1
ATOM 822 O O . LEU A 1 104 ? 8.590 3.873 -8.323 1.00 92.56 104 LEU A O 1
ATOM 826 N N . MET A 1 105 ? 8.399 3.357 -10.496 1.00 92.56 105 MET A N 1
ATOM 827 C CA . MET A 1 105 ? 7.071 2.745 -10.367 1.00 92.56 105 MET A CA 1
ATOM 828 C C . MET A 1 105 ? 7.097 1.541 -9.424 1.00 92.56 105 MET A C 1
ATOM 830 O O . MET A 1 105 ? 6.215 1.397 -8.574 1.00 92.56 105 MET A O 1
ATOM 834 N N . PHE A 1 106 ? 8.141 0.715 -9.505 1.00 91.31 106 PHE A N 1
ATOM 835 C CA . PHE A 1 106 ? 8.334 -0.397 -8.581 1.00 91.31 106 PHE A CA 1
ATOM 836 C C . PHE A 1 106 ? 8.566 0.069 -7.135 1.00 91.31 106 PHE A C 1
ATOM 838 O O . PHE A 1 106 ? 8.013 -0.515 -6.196 1.00 91.31 106 PHE A O 1
ATOM 845 N N . ALA A 1 107 ? 9.343 1.136 -6.934 1.00 91.31 107 ALA A N 1
ATOM 846 C CA . ALA A 1 107 ? 9.559 1.730 -5.618 1.00 91.31 107 ALA A CA 1
ATOM 847 C C . ALA A 1 107 ? 8.251 2.281 -5.025 1.00 91.31 107 ALA A C 1
ATOM 849 O O . ALA A 1 107 ? 7.947 2.024 -3.857 1.00 91.31 107 ALA A O 1
ATOM 850 N N . VAL A 1 108 ? 7.441 2.970 -5.836 1.00 90.06 108 VAL A N 1
ATOM 851 C CA . VAL A 1 108 ? 6.118 3.485 -5.449 1.00 90.06 108 VAL A CA 1
ATOM 852 C C . VAL A 1 108 ? 5.171 2.341 -5.076 1.00 90.06 108 VAL A C 1
ATOM 854 O O . VAL A 1 108 ? 4.562 2.377 -4.004 1.00 90.06 108 VAL A O 1
ATOM 857 N N . TYR A 1 109 ? 5.091 1.295 -5.903 1.00 91.94 109 TYR A N 1
ATOM 858 C CA . TYR A 1 109 ? 4.321 0.084 -5.603 1.00 91.94 109 TYR A CA 1
ATOM 859 C C . TYR A 1 109 ? 4.745 -0.532 -4.263 1.00 91.94 109 TYR A C 1
ATOM 861 O O . TYR A 1 109 ? 3.924 -0.716 -3.362 1.00 91.94 109 TYR A O 1
ATOM 869 N N . SER A 1 110 ? 6.046 -0.771 -4.090 1.00 90.38 110 SER A N 1
ATOM 870 C CA . SER A 1 110 ? 6.607 -1.366 -2.874 1.00 90.38 110 SER A CA 1
ATOM 871 C C . SER A 1 110 ? 6.313 -0.527 -1.628 1.00 90.38 110 SER A C 1
ATOM 873 O O . SER A 1 110 ? 6.035 -1.071 -0.556 1.00 90.38 110 SER A O 1
ATOM 875 N N . HIS A 1 111 ? 6.343 0.800 -1.758 1.00 90.25 111 HIS A N 1
ATOM 876 C CA . HIS A 1 111 ? 6.038 1.727 -0.675 1.00 90.25 111 HIS A CA 1
ATOM 877 C C . HIS A 1 111 ? 4.579 1.616 -0.214 1.00 90.25 111 HIS A C 1
ATOM 879 O O . HIS A 1 111 ? 4.315 1.434 0.979 1.00 90.25 111 HIS A O 1
ATOM 885 N N . TYR A 1 112 ? 3.625 1.668 -1.146 1.00 90.44 112 TYR A N 1
ATOM 886 C CA . TYR A 1 112 ? 2.204 1.565 -0.809 1.00 90.44 112 TYR A CA 1
ATOM 887 C C . TYR A 1 112 ? 1.808 0.163 -0.350 1.00 90.44 112 TYR A C 1
ATOM 889 O O . TYR A 1 112 ? 1.009 0.035 0.580 1.00 90.44 112 TYR A O 1
ATOM 897 N N . LYS A 1 113 ? 2.423 -0.889 -0.905 1.00 91.56 113 LYS A N 1
ATOM 898 C CA . LYS A 1 113 ? 2.199 -2.266 -0.455 1.00 91.56 113 LYS A CA 1
ATOM 899 C C . LYS A 1 113 ? 2.567 -2.454 1.018 1.00 91.56 113 LYS A C 1
ATOM 901 O O . LYS A 1 113 ? 1.795 -3.052 1.766 1.00 91.56 113 LYS A O 1
ATOM 906 N N . LYS A 1 114 ? 3.715 -1.919 1.456 1.00 91.56 114 LYS A N 1
ATOM 907 C CA . LYS A 1 114 ? 4.146 -1.973 2.867 1.00 91.56 114 LYS A CA 1
ATOM 908 C C . LYS A 1 114 ? 3.156 -1.267 3.793 1.00 91.56 114 LYS A C 1
ATOM 910 O O . LYS A 1 114 ? 2.785 -1.825 4.821 1.00 91.56 114 LYS A O 1
ATOM 915 N N . ARG A 1 115 ? 2.684 -0.079 3.408 1.00 91.25 115 ARG A N 1
ATOM 916 C CA . ARG A 1 115 ? 1.692 0.692 4.179 1.00 91.25 115 ARG A CA 1
ATOM 917 C C . ARG A 1 115 ? 0.350 -0.023 4.276 1.00 91.25 115 ARG A C 1
ATOM 919 O O . ARG A 1 115 ? -0.216 -0.085 5.361 1.00 91.25 115 ARG A O 1
ATOM 926 N N . GLN A 1 116 ? -0.121 -0.617 3.178 1.00 92.81 116 GLN A N 1
ATOM 927 C CA . GLN A 1 116 ? -1.334 -1.432 3.183 1.00 92.81 116 GLN A CA 1
ATOM 928 C C . GLN A 1 116 ? -1.220 -2.582 4.199 1.00 92.81 116 GLN A C 1
ATOM 930 O O . GLN A 1 116 ? -2.099 -2.737 5.042 1.00 92.81 116 GLN A O 1
ATOM 935 N N . MET A 1 117 ? -0.127 -3.354 4.157 1.00 92.56 117 MET A N 1
ATOM 936 C CA . MET A 1 117 ? 0.088 -4.470 5.090 1.00 92.56 117 MET A CA 1
ATOM 937 C C . MET A 1 117 ? 0.180 -4.003 6.547 1.00 92.56 117 MET A C 1
ATOM 939 O O . MET A 1 117 ? -0.342 -4.670 7.437 1.00 92.56 117 MET A O 1
ATOM 943 N N . HIS A 1 118 ? 0.813 -2.852 6.793 1.00 93.69 118 HIS A N 1
ATOM 944 C CA . HIS A 1 118 ? 0.922 -2.281 8.136 1.00 93.69 118 HIS A CA 1
ATOM 945 C C . HIS A 1 118 ? -0.445 -1.894 8.707 1.00 93.69 118 HIS A C 1
ATOM 947 O O . HIS A 1 118 ? -0.769 -2.285 9.825 1.00 93.69 118 HIS A O 1
ATOM 953 N N . ILE A 1 119 ? -1.292 -1.220 7.921 1.00 94.50 119 ILE A N 1
ATOM 954 C CA . ILE A 1 119 ? -2.664 -0.898 8.344 1.00 94.50 119 ILE A CA 1
ATOM 955 C C . ILE A 1 119 ? -3.475 -2.176 8.596 1.00 94.50 119 ILE A C 1
ATOM 957 O O . ILE A 1 119 ? -4.169 -2.267 9.604 1.00 94.50 119 ILE A O 1
ATOM 961 N N . GLU A 1 120 ? -3.369 -3.188 7.731 1.00 93.81 120 GLU A N 1
ATOM 962 C CA . GLU A 1 120 ? -4.050 -4.471 7.952 1.00 93.81 120 GLU A CA 1
ATOM 963 C C . GLU A 1 120 ? -3.596 -5.146 9.258 1.00 93.81 120 GLU A C 1
ATOM 965 O O . GLU A 1 120 ? -4.418 -5.716 9.972 1.00 93.81 120 GLU A O 1
ATOM 970 N N . ASN A 1 121 ? -2.313 -5.045 9.614 1.00 94.50 121 ASN A N 1
ATOM 971 C CA . ASN A 1 121 ? -1.803 -5.533 10.897 1.00 94.50 121 ASN A CA 1
ATOM 972 C C . ASN A 1 121 ? -2.341 -4.730 12.088 1.00 94.50 121 ASN A C 1
ATOM 974 O O . ASN A 1 121 ? -2.701 -5.332 13.099 1.00 94.50 121 ASN A O 1
ATOM 978 N N . LEU A 1 122 ? -2.458 -3.403 11.971 1.00 94.31 122 LEU A N 1
ATOM 979 C CA . LEU A 1 122 ? -3.107 -2.579 12.997 1.00 94.31 122 LEU A CA 1
ATOM 980 C C . LEU A 1 122 ? -4.572 -2.981 13.180 1.00 94.31 122 LEU A C 1
ATOM 982 O O . LEU A 1 122 ? -5.022 -3.140 14.310 1.00 94.31 122 LEU A O 1
ATOM 986 N N . MET A 1 123 ? -5.298 -3.240 12.090 1.00 94.69 123 MET A N 1
ATOM 987 C CA . MET A 1 123 ? -6.670 -3.744 12.174 1.00 94.69 123 MET A CA 1
ATOM 988 C C . MET A 1 123 ? -6.729 -5.096 12.895 1.00 94.69 123 MET A C 1
ATOM 990 O O . MET A 1 123 ? -7.583 -5.276 13.757 1.00 94.69 123 MET A O 1
ATOM 994 N N . ARG A 1 124 ? -5.808 -6.031 12.607 1.00 94.31 124 ARG A N 1
ATOM 995 C CA . ARG A 1 124 ? -5.724 -7.317 13.331 1.00 94.31 124 ARG A CA 1
ATOM 996 C C . ARG A 1 124 ? -5.484 -7.105 14.824 1.00 94.31 124 ARG A C 1
ATOM 998 O O . ARG A 1 124 ? -6.125 -7.768 15.627 1.00 94.31 124 ARG A O 1
ATOM 1005 N N . MET A 1 125 ? -4.611 -6.166 15.189 1.00 93.25 125 MET A N 1
ATOM 1006 C CA . MET A 1 125 ? -4.338 -5.825 16.587 1.00 93.25 125 MET A CA 1
ATOM 1007 C C . MET A 1 125 ? -5.574 -5.258 17.293 1.00 93.25 125 MET A C 1
ATOM 1009 O O . MET A 1 125 ? -5.848 -5.647 18.420 1.00 93.25 125 MET A O 1
ATOM 1013 N N . VAL A 1 126 ? -6.341 -4.381 16.641 1.00 92.75 126 VAL A N 1
ATOM 1014 C CA . VAL A 1 126 ? -7.558 -3.805 17.241 1.00 92.75 126 VAL A CA 1
ATOM 1015 C C . VAL A 1 126 ? -8.669 -4.849 17.371 1.00 92.75 126 VAL A C 1
ATOM 1017 O O . VAL A 1 126 ? -9.373 -4.874 18.377 1.00 92.75 126 VAL A O 1
ATOM 1020 N N . VAL A 1 127 ? -8.830 -5.711 16.364 1.00 92.00 127 VAL A N 1
ATOM 1021 C CA . VAL A 1 127 ? -9.904 -6.714 16.313 1.00 92.00 127 VAL A CA 1
ATOM 1022 C C . VAL A 1 127 ? -9.641 -7.908 17.227 1.00 92.00 127 VAL A C 1
ATOM 1024 O O . VAL A 1 127 ? -10.557 -8.374 17.896 1.00 92.00 127 VAL A O 1
ATOM 1027 N N . LEU A 1 128 ? -8.406 -8.410 17.252 1.00 90.69 128 LEU A N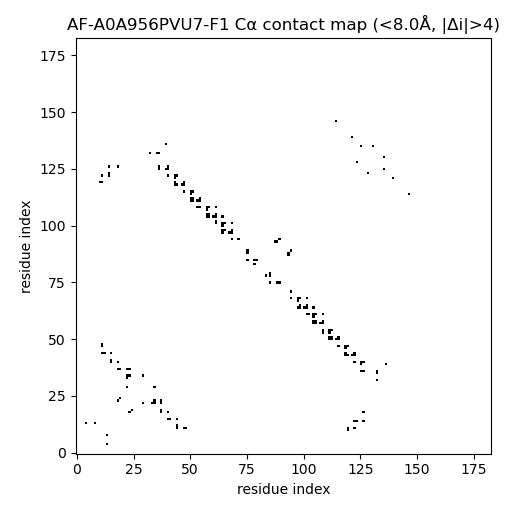 1
ATOM 1028 C CA . LEU A 1 128 ? -8.040 -9.642 17.960 1.00 90.69 128 LEU A CA 1
ATOM 1029 C C . LEU A 1 128 ? -7.276 -9.382 19.263 1.00 90.69 128 LEU A C 1
ATOM 1031 O O . LEU A 1 128 ? -7.031 -10.312 20.027 1.00 90.69 128 LEU A O 1
ATOM 1035 N N . GLY A 1 129 ? -6.861 -8.140 19.512 1.00 88.69 129 GLY A N 1
ATOM 1036 C CA . GLY A 1 129 ? -6.110 -7.776 20.704 1.00 88.69 129 GLY A CA 1
ATOM 1037 C C . GLY A 1 129 ? -6.975 -7.778 21.960 1.00 88.69 129 GLY A C 1
ATOM 1038 O O . GLY A 1 129 ? -8.079 -7.235 21.989 1.00 88.69 129 GLY A O 1
ATOM 1039 N N . SER A 1 130 ? -6.421 -8.333 23.035 1.00 86.81 130 SER A N 1
ATOM 1040 C CA . SER A 1 130 ? -7.011 -8.317 24.378 1.00 86.81 130 SER A CA 1
ATOM 1041 C C . SER A 1 130 ? -6.671 -7.053 25.180 1.00 86.81 130 SER A C 1
ATOM 1043 O O . SER A 1 130 ? -7.033 -6.951 26.348 1.00 86.81 130 SER A O 1
ATOM 1045 N N . GLU A 1 131 ? -5.944 -6.102 24.588 1.00 88.38 131 GLU A N 1
ATOM 1046 C CA . GLU A 1 131 ? -5.548 -4.852 25.244 1.00 88.38 131 GLU A CA 1
ATOM 1047 C C . GLU A 1 131 ? -6.762 -3.952 25.531 1.00 88.38 131 GLU A C 1
ATOM 1049 O O . GLU A 1 131 ? -7.807 -4.056 24.881 1.00 88.38 131 GLU A O 1
ATOM 1054 N N . SER A 1 132 ? -6.628 -3.043 26.504 1.00 87.62 132 SER A N 1
ATOM 1055 C CA . SER A 1 132 ? -7.650 -2.030 26.775 1.00 87.62 132 SER A CA 1
ATOM 1056 C C . SER A 1 132 ? -7.752 -1.031 25.617 1.00 87.62 132 SER A C 1
ATOM 1058 O O . SER A 1 132 ? -6.781 -0.755 24.908 1.00 87.62 132 SER A O 1
ATOM 1060 N N . THR A 1 133 ? -8.940 -0.462 25.416 1.00 87.31 133 THR A N 1
ATOM 1061 C CA . THR A 1 133 ? -9.208 0.424 24.271 1.00 87.31 133 THR A CA 1
ATOM 1062 C C . THR A 1 133 ? -8.358 1.689 24.304 1.00 87.31 133 THR A C 1
ATOM 1064 O O . THR A 1 133 ? -7.918 2.150 23.258 1.00 87.31 133 THR A O 1
ATOM 1067 N N . GLU A 1 134 ? -8.059 2.227 25.485 1.00 88.06 134 GLU A N 1
ATOM 1068 C CA . GLU A 1 134 ? -7.214 3.419 25.627 1.00 88.06 134 GLU A CA 1
ATOM 1069 C C . GLU A 1 134 ? -5.768 3.172 25.163 1.00 88.06 134 GLU A C 1
ATOM 1071 O O . GLU A 1 134 ? -5.180 3.987 24.441 1.00 88.06 134 GLU A O 1
ATOM 1076 N N . LEU A 1 135 ? -5.205 2.008 25.507 1.00 88.94 135 LEU A N 1
ATOM 1077 C CA . LEU A 1 135 ? -3.873 1.606 25.052 1.00 88.94 135 LEU A CA 1
ATOM 1078 C C . LEU A 1 135 ? -3.857 1.348 23.541 1.00 88.94 135 LEU A C 1
ATOM 1080 O O . LEU A 1 135 ? -2.932 1.786 22.853 1.00 88.94 135 LEU A O 1
ATOM 1084 N N . LEU A 1 136 ? -4.907 0.718 23.007 1.00 89.69 136 LEU A N 1
ATOM 1085 C CA . LEU A 1 136 ? -5.054 0.505 21.567 1.00 89.69 136 LEU A CA 1
ATOM 1086 C C . LEU A 1 136 ? -5.140 1.829 20.807 1.00 89.69 136 LEU A C 1
ATOM 1088 O O . LEU A 1 136 ? -4.407 2.019 19.841 1.00 89.69 136 LEU A O 1
ATOM 1092 N N . VAL A 1 137 ? -5.984 2.765 21.250 1.00 90.44 137 VAL A N 1
ATOM 1093 C CA . VAL A 1 137 ? -6.158 4.073 20.599 1.00 90.44 137 VAL A CA 1
ATOM 1094 C C . VAL A 1 137 ? -4.839 4.838 20.570 1.00 90.44 137 VAL A C 1
ATOM 1096 O O . VAL A 1 137 ? -4.421 5.293 19.508 1.00 90.44 137 VAL A O 1
ATOM 1099 N N . SER A 1 138 ? -4.142 4.940 21.704 1.00 90.62 138 SER A N 1
ATOM 1100 C CA . SER A 1 138 ? -2.866 5.666 21.766 1.00 90.62 138 SER A CA 1
ATOM 1101 C C . SER A 1 138 ? -1.792 5.050 20.859 1.00 90.62 138 SER A C 1
ATOM 1103 O O . SER A 1 138 ? -1.058 5.778 20.182 1.00 90.62 138 SER A O 1
ATOM 1105 N N . ARG A 1 139 ? -1.723 3.716 20.781 1.00 91.94 139 ARG A N 1
ATOM 1106 C CA . ARG A 1 139 ? -0.801 3.008 19.885 1.00 91.94 139 ARG A CA 1
ATOM 1107 C C . ARG A 1 139 ? -1.182 3.184 18.415 1.00 91.94 139 ARG A C 1
ATOM 1109 O O . ARG A 1 139 ? -0.313 3.495 17.603 1.00 91.94 139 ARG A O 1
ATOM 1116 N N . VAL A 1 140 ? -2.459 3.025 18.072 1.00 92.94 140 VAL A N 1
ATOM 1117 C CA . VAL A 1 140 ? -2.948 3.165 16.694 1.00 92.94 140 VAL A CA 1
ATOM 1118 C C . VAL A 1 140 ? -2.759 4.590 16.192 1.00 92.94 140 VAL A C 1
ATOM 1120 O O . VAL A 1 140 ? -2.239 4.761 15.097 1.00 92.94 140 VAL A O 1
ATOM 1123 N N . LEU A 1 141 ? -3.080 5.609 16.994 1.00 91.38 141 LEU A N 1
ATOM 1124 C CA . LEU A 1 141 ? -2.864 7.008 16.618 1.00 91.38 141 LEU A CA 1
ATOM 1125 C C . LEU A 1 141 ? -1.384 7.311 16.367 1.00 91.38 141 LEU A C 1
ATOM 1127 O O . LEU A 1 141 ? -1.048 7.957 15.377 1.00 91.38 141 LEU A O 1
ATOM 1131 N N . ARG A 1 142 ? -0.479 6.800 17.212 1.00 91.81 142 ARG A N 1
ATOM 1132 C CA . ARG A 1 142 ? 0.970 6.946 17.002 1.00 91.81 142 ARG A CA 1
ATOM 1133 C C . ARG A 1 142 ? 1.410 6.333 15.674 1.00 91.81 142 ARG A C 1
ATOM 1135 O O . ARG A 1 142 ? 2.156 6.958 14.919 1.00 91.81 142 ARG A O 1
ATOM 1142 N N . GLU A 1 143 ? 0.949 5.122 15.383 1.00 91.62 143 GLU A N 1
ATOM 1143 C CA . GLU A 1 143 ? 1.279 4.443 14.132 1.00 91.62 143 GLU A CA 1
ATOM 1144 C C . GLU A 1 143 ? 0.634 5.130 12.923 1.00 91.62 143 GLU A C 1
ATOM 1146 O O . GLU A 1 143 ? 1.274 5.265 11.885 1.00 91.62 143 GLU A O 1
ATOM 1151 N N . MET A 1 144 ? -0.577 5.665 13.059 1.00 89.12 144 MET A N 1
ATOM 1152 C CA . MET A 1 144 ? -1.230 6.461 12.021 1.00 89.12 144 MET A CA 1
ATOM 1153 C C . MET A 1 144 ? -0.455 7.737 11.695 1.00 89.12 144 MET A C 1
ATOM 1155 O O . MET A 1 144 ? -0.218 8.005 10.521 1.00 89.12 144 MET A O 1
ATOM 1159 N N . VAL A 1 145 ? 0.020 8.474 12.703 1.00 89.62 145 VAL A N 1
ATOM 1160 C CA . VAL A 1 145 ? 0.884 9.652 12.503 1.00 89.62 145 VAL A CA 1
ATOM 1161 C C . VAL A 1 145 ? 2.181 9.261 11.787 1.00 89.62 145 VAL A C 1
ATOM 1163 O O . VAL A 1 145 ? 2.620 9.930 10.849 1.00 89.62 145 VAL A O 1
ATOM 1166 N N . ARG A 1 146 ? 2.786 8.133 12.175 1.00 86.38 146 ARG A N 1
ATOM 1167 C CA . ARG A 1 146 ? 3.993 7.611 11.521 1.00 86.38 146 ARG A CA 1
ATOM 1168 C C . ARG A 1 146 ? 3.748 7.226 10.063 1.00 86.38 146 ARG A C 1
ATOM 1170 O O . ARG A 1 146 ? 4.635 7.359 9.229 1.00 86.38 146 ARG A O 1
ATOM 1177 N N . ILE A 1 147 ? 2.563 6.735 9.734 1.00 85.19 147 ILE A N 1
ATOM 1178 C CA . ILE A 1 147 ? 2.206 6.437 8.351 1.00 85.19 147 ILE A CA 1
ATOM 1179 C C . ILE A 1 147 ? 1.983 7.760 7.611 1.00 85.19 147 ILE A C 1
ATOM 1181 O O . ILE A 1 147 ? 2.562 7.975 6.551 1.00 85.19 147 ILE A O 1
ATOM 1185 N N . ASP A 1 148 ? 1.238 8.702 8.170 1.00 81.69 148 ASP A N 1
ATOM 1186 C CA . ASP A 1 148 ? 0.884 9.941 7.475 1.00 81.69 148 ASP A CA 1
ATOM 1187 C C . ASP A 1 148 ? 2.082 10.864 7.172 1.00 81.69 148 ASP A C 1
ATOM 1189 O O . ASP A 1 148 ? 1.996 11.679 6.258 1.00 81.69 148 ASP A O 1
ATOM 1193 N N . THR A 1 149 ? 3.248 10.662 7.800 1.00 78.81 149 THR A N 1
ATOM 1194 C CA . THR A 1 149 ? 4.494 11.421 7.521 1.00 78.81 149 THR A CA 1
ATOM 1195 C C . THR A 1 149 ? 5.115 11.212 6.118 1.00 78.81 149 THR A C 1
ATOM 1197 O O . THR A 1 149 ? 6.198 11.715 5.837 1.00 78.81 149 THR A O 1
ATOM 1200 N N . GLY A 1 150 ? 4.416 10.565 5.177 1.00 67.94 150 GLY A N 1
ATOM 1201 C CA . GLY A 1 150 ? 4.761 10.589 3.746 1.00 67.94 150 GLY A CA 1
ATOM 1202 C C . GLY A 1 150 ? 6.095 9.919 3.366 1.00 67.94 150 GLY A C 1
ATOM 1203 O O . GLY A 1 150 ? 6.578 9.005 4.039 1.00 67.94 150 GLY A O 1
ATOM 1204 N N . PHE A 1 151 ? 6.665 10.317 2.222 1.00 63.94 151 PHE A N 1
ATOM 1205 C CA . PHE A 1 151 ? 7.981 9.861 1.755 1.00 63.94 151 PHE A CA 1
ATOM 1206 C C . PHE A 1 151 ? 9.086 10.680 2.442 1.00 63.94 151 PHE A C 1
ATOM 1208 O O . PHE A 1 151 ? 9.420 11.784 2.019 1.00 63.94 151 PHE A O 1
ATOM 1215 N N . GLY A 1 152 ? 9.677 10.135 3.504 1.00 61.75 152 GLY A N 1
ATOM 1216 C CA . GLY A 1 152 ? 10.852 10.727 4.143 1.00 61.75 152 GLY A CA 1
ATOM 1217 C C . GLY A 1 152 ? 12.123 10.485 3.324 1.00 61.75 152 GLY A C 1
ATOM 1218 O O . GLY A 1 152 ? 12.864 9.550 3.616 1.00 61.75 152 GLY A O 1
ATOM 1219 N N . PHE A 1 153 ? 12.394 11.318 2.315 1.00 55.22 153 PHE A N 1
ATOM 1220 C CA . PHE A 1 153 ? 13.664 11.272 1.570 1.00 55.22 153 PHE A CA 1
ATOM 1221 C C . PHE A 1 153 ? 14.873 11.611 2.460 1.00 55.22 153 PHE A C 1
ATOM 1223 O O . PHE A 1 153 ? 15.956 11.057 2.280 1.00 55.22 153 PHE A O 1
ATOM 1230 N N . SER A 1 154 ? 14.679 12.457 3.475 1.00 56.22 154 SER A N 1
ATOM 1231 C CA . SER A 1 154 ? 15.729 12.899 4.400 1.00 56.22 154 SER A CA 1
ATOM 1232 C C . SER A 1 154 ? 16.311 11.761 5.245 1.00 56.22 154 SER A C 1
ATOM 1234 O O . SER A 1 154 ? 17.522 11.687 5.420 1.00 56.22 154 SER A O 1
ATOM 1236 N N . GLY A 1 155 ? 15.489 10.822 5.719 1.00 54.84 155 GLY A N 1
ATOM 1237 C CA . GLY A 1 155 ? 15.948 9.765 6.628 1.00 54.84 155 GLY A CA 1
ATOM 1238 C C . GLY A 1 155 ? 16.824 8.688 5.976 1.00 54.84 155 GLY A C 1
ATOM 1239 O O . GLY A 1 155 ? 17.660 8.097 6.651 1.00 54.84 155 GLY A O 1
ATOM 1240 N N . GLN A 1 156 ? 16.652 8.417 4.679 1.00 52.19 156 GLN A N 1
ATOM 1241 C CA . GLN A 1 156 ? 17.429 7.384 3.977 1.00 52.19 156 GLN A CA 1
ATOM 1242 C C . GLN A 1 156 ? 18.713 7.932 3.351 1.00 52.19 156 GLN A C 1
ATOM 1244 O O . GLN A 1 156 ? 19.720 7.229 3.338 1.00 52.19 156 GLN A O 1
ATOM 1249 N N . VAL A 1 157 ? 18.702 9.189 2.893 1.00 54.03 157 VAL A N 1
ATOM 1250 C CA . VAL A 1 157 ? 19.905 9.843 2.362 1.00 54.03 157 VAL A CA 1
ATOM 1251 C C . VAL A 1 157 ? 20.886 10.164 3.492 1.00 54.03 157 VAL A C 1
ATOM 1253 O O . VAL A 1 157 ? 22.063 9.845 3.366 1.00 54.03 157 VAL A O 1
ATOM 1256 N N . LEU A 1 158 ? 20.417 10.683 4.637 1.00 51.50 158 LEU A N 1
ATOM 1257 C CA . LEU A 1 158 ? 21.304 10.965 5.775 1.00 51.50 158 LEU A CA 1
ATOM 1258 C C . LEU A 1 158 ? 21.867 9.702 6.436 1.00 51.50 158 LEU A C 1
ATOM 1260 O O . LEU A 1 158 ? 23.007 9.713 6.887 1.00 51.50 158 LEU A O 1
ATOM 1264 N N . ARG A 1 159 ? 21.104 8.603 6.486 1.00 52.41 159 ARG A N 1
ATOM 1265 C CA . ARG A 1 159 ? 21.565 7.372 7.145 1.00 52.41 159 ARG A CA 1
ATOM 1266 C C . ARG A 1 159 ? 22.668 6.657 6.358 1.00 52.41 159 ARG A C 1
ATOM 1268 O O . ARG A 1 159 ? 23.517 6.031 6.977 1.00 52.41 159 ARG A O 1
ATOM 1275 N N . LYS A 1 160 ? 22.692 6.791 5.026 1.00 49.28 160 LYS A N 1
ATOM 1276 C CA . LYS A 1 160 ? 23.766 6.244 4.179 1.00 49.28 160 LYS A CA 1
ATOM 1277 C C . LYS A 1 160 ? 25.064 7.062 4.259 1.00 49.28 160 LYS A C 1
ATOM 1279 O O . LYS A 1 160 ? 26.130 6.506 4.047 1.00 49.28 160 LYS A O 1
ATOM 1284 N N . SER A 1 161 ? 24.986 8.346 4.612 1.00 52.47 161 SER A N 1
ATOM 1285 C CA . SER A 1 161 ? 26.166 9.199 4.835 1.00 52.47 161 SER A CA 1
ATOM 1286 C C . SER A 1 161 ? 26.759 9.088 6.246 1.00 52.47 161 SER A C 1
ATOM 1288 O O . SER A 1 161 ? 27.772 9.721 6.521 1.00 52.47 161 SER A O 1
ATOM 1290 N N . ALA A 1 162 ? 26.118 8.336 7.146 1.00 53.53 162 ALA A N 1
ATOM 1291 C CA . ALA A 1 162 ? 26.512 8.213 8.550 1.00 53.53 162 ALA A CA 1
ATOM 1292 C C . ALA A 1 162 ? 27.075 6.828 8.917 1.00 53.53 162 ALA A C 1
ATOM 1294 O O . ALA A 1 162 ? 27.405 6.607 10.080 1.00 53.53 162 ALA A O 1
ATOM 1295 N N . GLU A 1 163 ? 27.178 5.894 7.965 1.00 45.44 163 GLU A N 1
ATOM 1296 C CA . GLU A 1 163 ? 27.986 4.690 8.172 1.00 45.44 163 GLU A CA 1
ATOM 1297 C C . GLU A 1 163 ? 29.464 5.073 8.012 1.00 45.44 163 GLU A C 1
ATOM 1299 O O . GLU A 1 163 ? 29.856 5.499 6.922 1.00 45.44 163 GLU A O 1
ATOM 1304 N N . PRO A 1 164 ? 30.288 4.968 9.072 1.00 49.59 164 PRO A N 1
ATOM 1305 C CA . PRO A 1 164 ? 31.722 5.135 8.925 1.00 49.59 164 PRO A CA 1
ATOM 1306 C C . PRO A 1 164 ? 32.228 4.017 8.012 1.00 49.59 164 PRO A C 1
ATOM 1308 O O . PRO A 1 164 ? 31.995 2.834 8.270 1.00 49.59 164 PRO A O 1
ATOM 1311 N N . THR A 1 165 ? 32.897 4.397 6.926 1.00 53.72 165 THR A N 1
ATOM 1312 C CA . THR A 1 165 ? 33.742 3.491 6.146 1.00 53.72 165 THR A CA 1
ATOM 1313 C C . THR A 1 165 ? 34.657 2.744 7.117 1.00 53.72 165 THR A C 1
ATOM 1315 O O . THR A 1 165 ? 35.343 3.416 7.889 1.00 53.72 165 THR A O 1
ATOM 1318 N N . PRO A 1 166 ? 34.664 1.398 7.138 1.00 50.16 166 PRO A N 1
ATOM 1319 C CA . PRO A 1 166 ? 35.628 0.667 7.944 1.00 50.16 166 PRO A CA 1
ATOM 1320 C C . PRO A 1 166 ? 37.022 1.060 7.459 1.00 50.16 166 PRO A C 1
ATOM 1322 O O . PRO A 1 166 ? 37.311 0.948 6.268 1.00 50.16 166 PRO A O 1
ATOM 1325 N N . ASP A 1 167 ? 37.819 1.594 8.381 1.00 51.53 167 ASP A N 1
ATOM 1326 C CA . ASP A 1 167 ? 39.150 2.141 8.149 1.00 51.53 167 ASP A CA 1
ATOM 1327 C C . ASP A 1 167 ? 39.997 1.236 7.243 1.00 51.53 167 ASP A C 1
ATOM 1329 O O . ASP A 1 167 ? 40.470 0.170 7.640 1.00 51.53 167 ASP A O 1
ATOM 1333 N N . GLU A 1 168 ? 40.242 1.709 6.024 1.00 49.75 168 GLU A N 1
ATOM 1334 C CA . GLU A 1 168 ? 41.255 1.206 5.096 1.00 49.75 168 GLU A CA 1
ATOM 1335 C C . GLU A 1 168 ? 42.645 1.686 5.552 1.00 49.75 168 GLU A C 1
ATOM 1337 O O . GLU A 1 168 ? 43.349 2.350 4.807 1.00 49.75 168 GLU A O 1
ATOM 1342 N N . ASN A 1 169 ? 43.003 1.445 6.819 1.00 52.78 169 ASN A N 1
ATOM 1343 C CA . ASN A 1 169 ? 44.331 1.700 7.395 1.00 52.78 169 ASN A CA 1
ATOM 1344 C C . ASN A 1 169 ? 44.504 0.924 8.716 1.00 52.78 169 ASN A C 1
ATOM 1346 O O . ASN A 1 169 ? 44.744 1.498 9.777 1.00 52.78 169 ASN A O 1
ATOM 1350 N N . ALA A 1 170 ? 44.390 -0.404 8.667 1.00 48.84 170 ALA A N 1
ATOM 1351 C CA . ALA A 1 170 ? 45.012 -1.239 9.691 1.00 48.84 170 ALA A CA 1
ATOM 1352 C C . ALA A 1 170 ? 46.504 -1.401 9.332 1.00 48.84 170 ALA A C 1
ATOM 1354 O O . ALA A 1 170 ? 46.801 -1.792 8.201 1.00 48.84 170 ALA A O 1
ATOM 1355 N N . PRO A 1 171 ? 47.447 -1.086 10.239 1.00 45.62 171 PRO A N 1
ATOM 1356 C CA . PRO A 1 171 ? 48.868 -1.220 9.958 1.00 45.62 171 PRO A CA 1
ATOM 1357 C C . PRO A 1 171 ? 49.230 -2.693 9.748 1.00 45.62 171 PRO A C 1
ATOM 1359 O O . PRO A 1 171 ? 48.839 -3.565 10.526 1.00 45.62 171 PRO A O 1
ATOM 1362 N N . ASP A 1 172 ? 49.981 -2.921 8.672 1.00 48.66 172 ASP A N 1
ATOM 1363 C CA . ASP A 1 172 ? 50.598 -4.179 8.263 1.00 48.66 172 ASP A CA 1
ATOM 1364 C C . ASP A 1 172 ? 51.230 -4.890 9.469 1.00 48.66 172 ASP A C 1
ATOM 1366 O O . ASP A 1 172 ? 52.104 -4.352 10.158 1.00 48.66 172 ASP A O 1
ATOM 1370 N N . GLY A 1 173 ? 50.721 -6.087 9.763 1.00 45.91 173 GLY A N 1
ATOM 1371 C CA . GLY A 1 173 ? 51.172 -6.922 10.864 1.00 45.91 173 GLY A CA 1
ATOM 1372 C C . GLY A 1 173 ? 52.649 -7.244 10.687 1.00 45.91 173 GLY A C 1
ATOM 1373 O O . GLY A 1 173 ? 53.027 -8.040 9.829 1.00 45.91 173 GLY A O 1
ATOM 1374 N N . GLY A 1 174 ? 53.476 -6.611 11.519 1.00 42.62 174 GLY A N 1
ATOM 1375 C CA . GLY A 1 174 ? 54.918 -6.782 11.532 1.00 42.62 174 GLY A CA 1
ATOM 1376 C C . GLY A 1 174 ? 55.319 -8.255 11.523 1.00 42.62 174 GLY A C 1
ATOM 1377 O O . GLY A 1 174 ? 55.027 -9.010 12.451 1.00 42.62 174 GLY A O 1
ATOM 1378 N N . LYS A 1 175 ? 56.044 -8.647 10.473 1.00 50.09 175 LYS A N 1
ATOM 1379 C CA . LYS A 1 175 ? 56.843 -9.871 10.453 1.00 50.09 175 LYS A CA 1
ATOM 1380 C C . LYS A 1 175 ? 57.822 -9.831 11.623 1.00 50.09 175 LYS A C 1
ATOM 1382 O O . LYS A 1 175 ? 58.767 -9.048 11.619 1.00 50.09 175 LYS A O 1
ATOM 1387 N N . THR A 1 176 ? 57.616 -10.698 12.604 1.00 51.59 176 THR A N 1
ATOM 1388 C CA . THR A 1 176 ? 58.634 -11.044 13.596 1.00 51.59 176 THR A CA 1
ATOM 1389 C C . THR A 1 176 ? 59.720 -11.874 12.898 1.00 51.59 176 THR A C 1
ATOM 1391 O O . THR A 1 176 ? 59.391 -12.926 12.346 1.00 51.59 176 THR A O 1
ATOM 1394 N N . PRO A 1 177 ? 60.998 -11.460 12.871 1.00 50.00 177 PRO A N 1
ATOM 1395 C CA . PRO A 1 177 ? 62.068 -12.348 12.440 1.00 50.00 177 PRO A CA 1
ATOM 1396 C C . PRO A 1 177 ? 62.366 -13.354 13.559 1.00 50.00 177 PRO A C 1
ATOM 1398 O O . PRO A 1 177 ? 62.568 -12.980 14.714 1.00 50.00 177 PRO A O 1
ATOM 1401 N N . ALA A 1 178 ? 62.367 -14.641 13.210 1.00 53.50 178 ALA A N 1
ATOM 1402 C CA . ALA A 1 178 ? 62.796 -15.715 14.094 1.00 53.50 178 ALA A CA 1
ATOM 1403 C C . ALA A 1 178 ? 64.281 -15.537 14.456 1.00 53.50 178 ALA A C 1
ATOM 1405 O O . ALA A 1 178 ? 65.119 -15.315 13.581 1.00 53.50 178 ALA A O 1
ATOM 1406 N N . ALA A 1 179 ? 64.588 -15.625 15.750 1.00 54.72 179 ALA A N 1
ATOM 1407 C CA . ALA A 1 179 ? 65.950 -15.623 16.266 1.00 54.72 179 ALA A CA 1
ATOM 1408 C C . ALA A 1 179 ? 66.722 -16.870 15.784 1.00 54.72 179 ALA A C 1
ATOM 1410 O O . ALA A 1 179 ? 66.127 -17.949 15.696 1.00 54.72 179 ALA A O 1
ATOM 1411 N N . PRO A 1 180 ? 68.030 -16.760 15.493 1.00 58.69 180 PRO A N 1
ATOM 1412 C CA . PRO A 1 180 ? 68.853 -17.920 15.192 1.00 58.69 180 PRO A CA 1
ATOM 1413 C C . PRO A 1 180 ? 69.146 -18.700 16.479 1.00 58.69 180 PRO A C 1
ATOM 1415 O O . PRO A 1 180 ? 69.552 -18.126 17.490 1.00 58.69 180 PRO A O 1
ATOM 1418 N N . ALA A 1 181 ? 68.946 -20.016 16.428 1.00 49.84 181 ALA A N 1
ATOM 1419 C CA . ALA A 1 181 ? 69.531 -20.934 17.394 1.00 49.84 181 ALA A CA 1
ATOM 1420 C C . ALA A 1 181 ? 71.057 -20.882 17.231 1.00 49.84 181 ALA A C 1
ATOM 1422 O O . ALA A 1 181 ? 71.564 -21.111 16.132 1.00 49.84 181 ALA A O 1
ATOM 1423 N N . GLY A 1 182 ? 71.758 -20.511 18.299 1.00 50.09 182 GLY A N 1
ATOM 1424 C CA . GLY A 1 182 ? 73.205 -20.655 18.394 1.00 50.09 182 GLY A CA 1
ATOM 1425 C C . GLY A 1 182 ? 73.572 -22.046 18.901 1.00 50.09 182 GLY A C 1
ATOM 1426 O O . GLY A 1 182 ? 72.892 -22.566 19.788 1.00 50.09 182 GLY A O 1
ATOM 1427 N N . ASP A 1 183 ? 74.648 -22.582 18.332 1.00 40.84 183 ASP A N 1
ATOM 1428 C CA . ASP A 1 183 ? 75.700 -23.267 19.089 1.00 40.84 183 ASP A CA 1
ATOM 1429 C C . ASP A 1 183 ? 76.759 -22.223 19.486 1.00 40.84 183 ASP A C 1
ATOM 1431 O O . ASP A 1 183 ? 76.991 -21.289 18.674 1.00 40.84 183 ASP A O 1
#

Foldseek 3Di:
DPDDDDPDDDLLVVLLVLLCVVQVPPVDPRDPFSVLLNVLSVVLSVLLVVLVVQLVVLVVQLVVLVVCLVCLVVCLVVCVVVPPDSCVSPDPVVSVVSVVSSVVSVVSNVLSVVVSVVSSVLSCCSRVPPDGSVVSVVVSVVVVVVSVPPDCPPVVVVVVVPPPDDDPDDDDDDDDDDDDDDD

pLDDT: mean 79.5, std 16.25, range [40.84, 94.81]

Secondary structure (DSSP, 8-state):
----PPSS--HHHHHHHHHHHHH--TTS---HHHHHHHHHHHHHHHHHHHHHHHHHHHHHHHHHHHHHHHHHHHHHHHGGGGT--HHHHT-HHHHHHHHHHHHHHHHHHHHHHHHHHHHHHHHHHHHH--S-HHHHHHHHHHHHHHHHT---HHHHHHHHTSSPPP-S-------PPPPPPP-

Sequence (183 aa):
MSQVFPPNKSSARLLLDFASACWNDESTKAGPDPQRRYLLVWDLYIKARSYMILNRVAFWLAILSGLLVLVWPSIAIVSKDFGLEREFLKSAIVQTTITGIAALMFAVYSHYKKRQMHIENLMRMVVLGSESTELLVSRVLREMVRIDTGFGFSGQVLRKSAEPTPDENAPDGGKTPAAPAGD

Solvent-accessible surface area (backbone atoms only — not comparable to full-atom values): 10751 Å² total; per-residue (Å²): 132,89,79,80,78,76,86,94,61,56,70,49,54,52,53,48,54,50,42,44,68,74,49,63,47,82,91,51,86,67,56,78,61,47,51,51,52,46,52,52,46,49,55,45,39,55,54,31,53,53,29,50,53,53,23,53,53,26,43,52,51,17,50,54,30,48,50,46,54,69,46,43,67,56,50,53,61,60,36,69,83,70,75,56,64,64,67,64,62,66,29,66,64,52,57,49,50,48,46,48,50,19,52,50,30,42,50,52,19,54,54,32,46,53,52,27,54,50,40,42,49,51,44,48,46,67,73,72,44,88,68,57,68,70,61,49,48,58,50,50,51,53,52,49,55,65,58,70,64,64,87,61,64,66,65,59,57,54,54,66,73,65,61,76,75,78,74,92,74,74,79,78,79,76,82,78,81,81,78,80,86,77,133

Mean predicted aligned error: 12.34 Å